Protein AF-A0A5C9DBG0-F1 (afdb_monomer)

Sequence (178 aa):
MEGKTSILDFPGKLDYHIAAGWGSMGLLFAAGALGAARALDLMNRGHDIRKDLGIDDEDDPAIDAALSSLWETGQTLRWLHVGFLVSGEALYLGNAMTGLSMKLPKGERTRSTDIHLIGFFTHAALMASEVIIGVMTTDALRRRDHEVHLGLVIDHAGVGLAIPLVMAGAGWAATAVW

Nearest PDB structures (foldseek):
  8w6f-assembly1_A  TM=7.245E-01  e=1.504E+00  artificial sequences
  7xge-assembly3_E  TM=3.716E-01  e=1.127E+00  synthetic construct
  3mac-assembly1_A  TM=3.782E-01  e=6.379E+00  Human immunodeficiency virus 1

Structure (mmCIF, N/CA/C/O backbone):
data_AF-A0A5C9DBG0-F1
#
_entry.id   AF-A0A5C9DBG0-F1
#
loop_
_atom_site.group_PDB
_atom_site.id
_atom_site.type_symbol
_atom_site.label_atom_id
_atom_site.label_alt_id
_atom_site.label_comp_id
_atom_site.label_asym_id
_atom_site.label_entity_id
_atom_site.label_seq_id
_atom_site.pdbx_PDB_ins_code
_atom_site.Cartn_x
_atom_site.Cartn_y
_atom_site.Cartn_z
_atom_site.occupancy
_atom_site.B_iso_or_equiv
_atom_site.auth_seq_id
_atom_site.auth_comp_id
_atom_site.auth_asym_id
_atom_site.auth_atom_id
_atom_site.pdbx_PDB_model_num
ATOM 1 N N . MET A 1 1 ? -35.750 -10.327 25.147 1.00 40.66 1 MET A N 1
ATOM 2 C CA . MET A 1 1 ? -34.602 -10.975 24.486 1.00 40.66 1 MET A CA 1
ATOM 3 C C . MET A 1 1 ? -33.906 -9.899 23.677 1.00 40.66 1 MET A C 1
ATOM 5 O O . MET A 1 1 ? -34.414 -9.529 22.629 1.00 40.66 1 MET A O 1
ATOM 9 N N . GLU A 1 2 ? -32.846 -9.298 24.218 1.00 43.06 2 GLU A N 1
ATOM 10 C CA . GLU A 1 2 ? -32.022 -8.355 23.453 1.00 43.06 2 GLU A CA 1
ATOM 11 C C . GLU A 1 2 ? -31.325 -9.147 22.350 1.00 43.06 2 GLU A C 1
ATOM 13 O O . GLU A 1 2 ? -30.516 -10.033 22.626 1.00 43.06 2 GLU A O 1
ATOM 18 N N . GLY A 1 3 ? -31.710 -8.896 21.099 1.00 50.53 3 GLY A N 1
ATOM 19 C CA . GLY A 1 3 ? -31.044 -9.495 19.954 1.00 50.53 3 GLY A CA 1
ATOM 20 C C . GLY A 1 3 ? -29.593 -9.041 19.957 1.00 50.53 3 GLY A C 1
ATOM 21 O O . GLY A 1 3 ? -29.320 -7.864 19.728 1.00 50.53 3 GLY A O 1
ATOM 22 N N . LYS A 1 4 ? -28.663 -9.958 20.241 1.00 57.28 4 LYS A N 1
ATOM 23 C CA . LYS A 1 4 ? -27.243 -9.736 19.968 1.00 57.28 4 LYS A CA 1
ATOM 24 C C . LYS A 1 4 ? -27.137 -9.433 18.478 1.00 57.28 4 LYS A C 1
ATOM 26 O O . LYS A 1 4 ? -27.368 -10.314 17.656 1.00 57.28 4 LYS A O 1
ATOM 31 N N . THR A 1 5 ? -26.883 -8.178 18.127 1.00 62.72 5 THR A N 1
ATOM 32 C CA . THR A 1 5 ? -26.700 -7.786 16.732 1.00 62.72 5 THR A CA 1
ATOM 33 C C . THR A 1 5 ? -25.366 -8.347 16.267 1.00 62.72 5 THR A C 1
ATOM 35 O O . THR A 1 5 ? -24.318 -7.773 16.568 1.00 62.72 5 THR A O 1
ATOM 38 N N . SER A 1 6 ? -25.412 -9.484 15.579 1.00 78.12 6 SER A N 1
ATOM 39 C CA . SER A 1 6 ? -24.273 -10.022 14.849 1.00 78.12 6 SER A CA 1
ATOM 40 C C . SER A 1 6 ? -23.949 -9.123 13.656 1.00 78.12 6 SER A C 1
ATOM 42 O O . SER A 1 6 ? -24.837 -8.502 13.067 1.00 78.12 6 SER A O 1
ATOM 44 N N . ILE A 1 7 ? -22.675 -9.060 13.283 1.00 80.25 7 ILE A N 1
ATOM 45 C CA . ILE A 1 7 ? -22.221 -8.402 12.054 1.00 80.25 7 ILE A CA 1
ATOM 46 C C . ILE A 1 7 ? -21.436 -9.424 11.245 1.00 80.25 7 ILE A C 1
ATOM 48 O O . ILE A 1 7 ? -20.399 -9.871 11.706 1.00 80.25 7 ILE A O 1
ATOM 52 N N . LEU A 1 8 ? -21.930 -9.813 10.065 1.00 83.06 8 LEU A N 1
ATOM 53 C CA . LEU A 1 8 ? -21.254 -10.798 9.201 1.00 83.06 8 LEU A CA 1
ATOM 54 C C . LEU A 1 8 ? -20.826 -12.066 9.976 1.00 83.06 8 LEU A C 1
ATOM 56 O O . LEU A 1 8 ? -19.672 -12.473 9.917 1.00 83.06 8 LEU A O 1
ATOM 60 N N . ASP A 1 9 ? -21.744 -12.619 10.773 1.00 87.12 9 ASP A N 1
ATOM 61 C CA . ASP A 1 9 ? -21.542 -13.771 11.671 1.00 87.12 9 ASP A CA 1
ATOM 62 C C . ASP A 1 9 ? -20.564 -13.574 12.848 1.00 87.12 9 ASP A C 1
ATOM 64 O O . ASP A 1 9 ? -20.387 -14.479 13.664 1.00 87.12 9 ASP A O 1
ATOM 68 N N . PHE A 1 10 ? -20.007 -12.374 13.035 1.00 89.62 10 PHE A N 1
ATOM 69 C CA . PHE A 1 10 ? -19.261 -12.037 14.247 1.00 89.62 10 PHE A CA 1
ATOM 70 C C . PHE A 1 10 ? -20.203 -11.766 15.432 1.00 89.62 10 PHE A C 1
ATOM 72 O O . PHE A 1 10 ? -21.247 -11.125 15.245 1.00 89.62 10 PHE A O 1
ATOM 79 N N . PRO A 1 11 ? -19.828 -12.175 16.666 1.00 89.75 11 PRO A N 1
ATOM 80 C CA . PRO A 1 11 ? -20.632 -11.955 17.874 1.00 89.75 11 PRO A CA 1
ATOM 81 C C . PRO A 1 11 ? -20.935 -10.480 18.166 1.00 89.75 11 PRO A C 1
ATOM 83 O O . PRO A 1 11 ? -21.967 -10.168 18.766 1.00 89.75 11 PRO A O 1
ATOM 86 N N . GLY A 1 12 ? -20.059 -9.577 17.726 1.00 89.75 12 GLY A N 1
ATOM 87 C CA . GLY A 1 12 ? -20.252 -8.141 17.815 1.00 89.75 12 GLY A CA 1
ATOM 88 C C . GLY A 1 12 ? -19.246 -7.351 16.981 1.00 89.75 12 GLY A C 1
ATOM 89 O O . GLY A 1 12 ? -18.360 -7.890 16.318 1.00 89.75 12 GLY A O 1
ATOM 90 N N . LYS A 1 13 ? -19.389 -6.024 17.032 1.00 90.75 13 LYS A N 1
ATOM 91 C CA . LYS A 1 13 ? -18.540 -5.086 16.284 1.00 90.75 13 LYS A CA 1
ATOM 92 C C . LYS A 1 13 ? -17.072 -5.156 16.684 1.00 90.75 13 LYS A C 1
ATOM 94 O O . LYS A 1 13 ? -16.226 -4.967 15.821 1.00 90.75 13 LYS A O 1
ATOM 99 N N . LEU A 1 14 ? -16.784 -5.409 17.961 1.00 89.00 14 LEU A N 1
ATOM 100 C CA . LEU A 1 14 ? -15.414 -5.513 18.457 1.00 89.00 14 LEU A CA 1
ATOM 101 C C . LEU A 1 14 ? -14.698 -6.725 17.852 1.00 89.00 14 LEU A C 1
ATOM 103 O O . LEU A 1 14 ? -13.584 -6.579 17.363 1.00 89.00 14 LEU A O 1
ATOM 107 N N . ASP A 1 15 ? -15.354 -7.887 17.825 1.00 91.56 15 ASP A N 1
ATOM 108 C CA . ASP A 1 15 ? -14.780 -9.110 17.253 1.00 91.56 15 ASP A CA 1
ATOM 109 C C . ASP A 1 15 ? -14.492 -8.936 15.759 1.00 91.56 15 ASP A C 1
ATOM 111 O O . ASP A 1 15 ? -13.396 -9.248 15.294 1.00 91.56 15 ASP A O 1
ATOM 115 N N . TYR A 1 16 ? -15.450 -8.361 15.021 1.00 93.12 16 TYR A N 1
ATOM 116 C CA . TYR A 1 16 ? -15.240 -8.014 13.619 1.00 93.12 16 TYR A CA 1
ATOM 117 C C . TYR A 1 16 ? -14.103 -7.004 13.456 1.00 93.12 16 TYR A C 1
ATOM 119 O O . TYR A 1 16 ? -13.249 -7.188 12.597 1.00 93.12 16 TYR A O 1
ATOM 127 N N . HIS A 1 17 ? -14.069 -5.947 14.273 1.00 93.00 17 HIS A N 1
ATOM 128 C CA . HIS A 1 17 ? -13.034 -4.921 14.211 1.00 93.00 17 HIS A CA 1
ATOM 129 C C . HIS A 1 17 ? -11.650 -5.555 14.383 1.00 93.00 17 HIS A C 1
ATOM 131 O O . HIS A 1 17 ? -10.796 -5.394 13.518 1.00 93.00 17 HIS A O 1
ATOM 137 N N . ILE A 1 18 ? -11.438 -6.361 15.422 1.00 91.75 18 ILE A N 1
ATOM 138 C CA . ILE A 1 18 ? -10.152 -7.028 15.658 1.00 91.75 18 ILE A CA 1
ATOM 139 C C . ILE A 1 18 ? -9.787 -7.950 14.483 1.00 91.75 18 ILE A C 1
ATOM 141 O O . ILE A 1 18 ? -8.682 -7.850 13.948 1.00 91.75 18 ILE A O 1
ATOM 145 N N . ALA A 1 19 ? -10.713 -8.804 14.040 1.00 93.75 19 ALA A N 1
ATOM 146 C CA . ALA A 1 19 ? -10.455 -9.748 12.954 1.00 93.75 19 ALA A CA 1
ATOM 147 C C . ALA A 1 19 ? -10.159 -9.046 11.618 1.00 93.75 19 ALA A C 1
ATOM 149 O O . ALA A 1 19 ? -9.181 -9.374 10.949 1.00 93.75 19 ALA A O 1
ATOM 150 N N . ALA A 1 20 ? -10.959 -8.045 11.248 1.00 94.50 20 ALA A N 1
ATOM 151 C CA . ALA A 1 20 ? -10.761 -7.253 10.039 1.00 94.50 20 ALA A CA 1
ATOM 152 C C . ALA A 1 20 ? -9.477 -6.409 10.106 1.00 94.50 20 ALA A C 1
ATOM 154 O O . ALA A 1 20 ? -8.808 -6.233 9.090 1.00 94.50 20 ALA A O 1
ATOM 155 N N . GLY A 1 21 ? -9.087 -5.925 11.289 1.00 93.31 21 GLY A N 1
ATOM 156 C CA . GLY A 1 21 ? -7.839 -5.184 11.491 1.00 93.31 21 GLY A CA 1
ATOM 157 C C . GLY A 1 21 ? -6.606 -6.048 11.219 1.00 93.31 21 GLY A C 1
ATOM 158 O O . GLY A 1 21 ? -5.755 -5.683 10.412 1.00 93.31 21 GLY A O 1
ATOM 159 N N . TRP A 1 22 ? -6.538 -7.240 11.814 1.00 94.25 22 TRP A N 1
ATOM 160 C CA . TRP A 1 22 ? -5.431 -8.170 11.560 1.00 94.25 22 TRP A CA 1
ATOM 161 C C . TRP A 1 22 ? -5.468 -8.767 10.149 1.00 94.25 22 TRP A C 1
ATOM 163 O O . TRP A 1 22 ? -4.424 -8.909 9.512 1.00 94.25 22 TRP A O 1
ATOM 173 N N . GLY A 1 23 ? -6.661 -9.076 9.633 1.00 95.19 23 GLY A N 1
ATOM 174 C CA . GL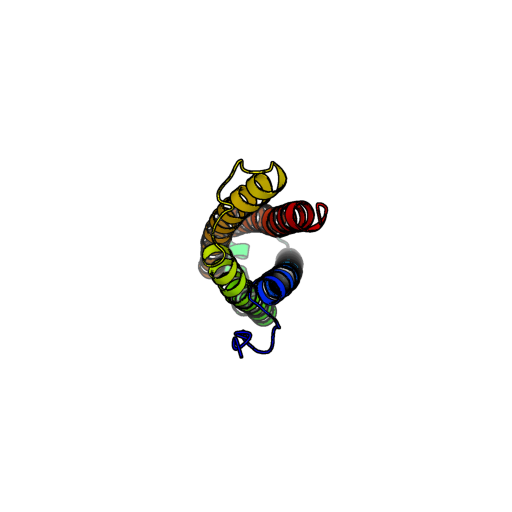Y A 1 23 ? -6.835 -9.579 8.271 1.00 95.19 23 GLY A CA 1
ATOM 175 C C . GLY A 1 23 ? -6.391 -8.568 7.212 1.00 95.19 23 GLY A C 1
ATOM 176 O O . GLY A 1 23 ? -5.654 -8.928 6.296 1.00 95.19 23 GLY A O 1
ATOM 177 N N . SER A 1 24 ? -6.777 -7.296 7.360 1.00 95.56 24 SER A N 1
ATOM 178 C CA . SER A 1 24 ? -6.345 -6.226 6.450 1.00 95.56 24 SER A CA 1
ATOM 179 C C . SER A 1 24 ? -4.836 -6.014 6.514 1.00 95.56 24 SER A C 1
ATOM 181 O O . SER A 1 24 ? -4.196 -5.978 5.467 1.00 95.56 24 SER A O 1
ATOM 183 N N . MET A 1 25 ? -4.243 -5.994 7.713 1.00 94.31 25 MET A N 1
ATOM 184 C CA . MET A 1 25 ? -2.788 -5.926 7.878 1.00 94.31 25 MET A CA 1
ATOM 185 C C . MET A 1 25 ? -2.074 -7.068 7.136 1.00 94.31 25 MET A C 1
ATOM 187 O O . MET A 1 25 ? -1.093 -6.823 6.437 1.00 94.31 25 MET A O 1
ATOM 191 N N . GLY A 1 26 ? -2.566 -8.307 7.248 1.00 94.94 26 GLY A N 1
ATOM 192 C CA . GLY A 1 26 ? -1.992 -9.458 6.545 1.00 94.94 26 GLY A CA 1
ATOM 193 C C . GLY A 1 26 ? -2.068 -9.332 5.020 1.00 94.94 26 GLY A C 1
ATOM 194 O O . GLY A 1 26 ? -1.090 -9.613 4.327 1.00 94.94 26 GLY A O 1
ATOM 195 N N . LEU A 1 27 ? -3.202 -8.862 4.491 1.00 96.19 27 LEU A N 1
ATOM 196 C CA . LEU A 1 27 ? -3.380 -8.619 3.055 1.00 96.19 27 LEU A CA 1
ATOM 197 C C . LEU A 1 27 ? -2.474 -7.494 2.542 1.00 96.19 27 LEU A C 1
ATOM 199 O O . LEU A 1 27 ? -1.864 -7.647 1.487 1.00 96.19 27 LEU A O 1
ATOM 203 N N . LEU A 1 28 ? -2.337 -6.402 3.297 1.00 94.81 28 LEU A N 1
ATOM 204 C CA . LEU A 1 28 ? -1.457 -5.284 2.950 1.00 94.81 28 LEU A CA 1
ATOM 205 C C . LEU A 1 28 ? 0.022 -5.676 3.025 1.00 94.81 28 LEU A C 1
ATOM 207 O O . LEU A 1 28 ? 0.804 -5.298 2.157 1.00 94.81 28 LEU A O 1
ATOM 211 N N . PHE A 1 29 ? 0.407 -6.504 3.998 1.00 94.56 29 PHE A N 1
ATOM 212 C CA . PHE A 1 29 ? 1.752 -7.075 4.051 1.00 94.56 29 PHE A CA 1
ATOM 213 C C . PHE A 1 29 ? 2.039 -7.956 2.825 1.00 94.56 29 PHE A C 1
ATOM 215 O O . PHE A 1 29 ? 3.088 -7.821 2.193 1.00 94.56 29 PHE A O 1
ATOM 222 N N . ALA A 1 30 ? 1.094 -8.821 2.441 1.00 95.50 30 ALA A N 1
ATOM 223 C CA . ALA A 1 30 ? 1.211 -9.628 1.228 1.00 95.50 30 ALA A CA 1
ATOM 224 C C . ALA A 1 30 ? 1.267 -8.761 -0.043 1.00 95.50 30 ALA A C 1
ATOM 226 O O . ALA A 1 30 ? 2.063 -9.048 -0.939 1.00 95.50 30 ALA A O 1
ATOM 227 N N . ALA A 1 31 ? 0.491 -7.672 -0.103 1.00 95.75 31 ALA A N 1
ATOM 228 C CA . ALA A 1 31 ? 0.590 -6.684 -1.173 1.00 95.75 31 ALA A CA 1
ATOM 229 C C . ALA A 1 31 ? 2.007 -6.097 -1.239 1.00 95.75 31 ALA A C 1
ATOM 231 O O . ALA A 1 31 ? 2.611 -6.110 -2.310 1.00 95.75 31 ALA A O 1
ATOM 232 N N . GLY A 1 32 ? 2.577 -5.667 -0.110 1.00 94.00 32 GLY A N 1
ATOM 233 C CA . GLY A 1 32 ? 3.952 -5.166 -0.032 1.00 94.00 32 GLY A CA 1
ATOM 234 C C . GLY A 1 32 ? 4.985 -6.180 -0.534 1.00 94.00 32 GLY A C 1
ATOM 235 O O . GLY A 1 32 ? 5.829 -5.841 -1.361 1.00 94.00 32 GLY A O 1
ATOM 236 N N . ALA A 1 33 ? 4.871 -7.449 -0.130 1.00 95.00 33 ALA A N 1
ATOM 237 C CA . ALA A 1 33 ? 5.753 -8.517 -0.607 1.00 95.00 33 ALA A CA 1
ATOM 238 C C . ALA A 1 33 ? 5.655 -8.732 -2.131 1.00 95.00 33 ALA A C 1
ATOM 240 O O . ALA A 1 33 ? 6.676 -8.871 -2.804 1.00 95.00 33 ALA A O 1
ATOM 241 N N . LEU A 1 34 ? 4.442 -8.712 -2.694 1.00 95.19 34 LEU A N 1
ATOM 242 C CA . LEU A 1 34 ? 4.220 -8.799 -4.144 1.00 95.19 34 LEU A CA 1
ATOM 243 C C . LEU A 1 34 ? 4.759 -7.567 -4.888 1.00 95.19 34 LEU A C 1
ATOM 245 O O . LEU A 1 34 ? 5.299 -7.703 -5.987 1.00 95.19 34 LEU A O 1
ATOM 249 N N . GLY A 1 35 ? 4.643 -6.381 -4.287 1.00 92.81 35 GLY A N 1
ATOM 250 C CA . GLY A 1 35 ? 5.208 -5.135 -4.808 1.00 92.81 35 GLY A CA 1
ATOM 251 C C . GLY A 1 35 ? 6.735 -5.183 -4.857 1.00 92.81 35 GLY A C 1
ATOM 252 O O . GLY A 1 35 ? 7.324 -4.912 -5.901 1.00 92.81 35 GLY A O 1
ATOM 253 N N . ALA A 1 36 ? 7.375 -5.632 -3.774 1.00 92.31 36 ALA A N 1
ATOM 254 C CA . ALA A 1 36 ? 8.820 -5.838 -3.718 1.00 92.31 36 ALA A CA 1
ATOM 255 C C . ALA A 1 36 ? 9.292 -6.894 -4.731 1.00 92.31 36 ALA A C 1
ATOM 257 O O . ALA A 1 36 ? 10.265 -6.670 -5.448 1.00 92.31 36 ALA A O 1
ATOM 258 N N . ALA A 1 37 ? 8.573 -8.016 -4.853 1.00 93.56 37 ALA A N 1
ATOM 259 C CA . ALA A 1 37 ? 8.873 -9.038 -5.855 1.00 93.56 37 ALA A CA 1
ATOM 260 C C . ALA A 1 37 ? 8.785 -8.482 -7.286 1.00 93.56 37 ALA A C 1
ATOM 262 O O . ALA A 1 37 ? 9.648 -8.775 -8.111 1.00 93.56 37 ALA A O 1
ATOM 263 N N . ARG A 1 38 ? 7.785 -7.637 -7.574 1.00 91.50 38 ARG A N 1
ATOM 264 C CA . ARG A 1 38 ? 7.682 -6.928 -8.856 1.00 91.50 38 ARG A CA 1
ATOM 265 C C . ARG A 1 38 ? 8.861 -5.983 -9.081 1.00 91.50 38 ARG A C 1
ATOM 267 O O . ARG A 1 38 ? 9.381 -5.947 -10.190 1.00 91.50 38 ARG A O 1
ATOM 274 N N . ALA A 1 39 ? 9.252 -5.202 -8.077 1.00 90.44 39 ALA A N 1
ATOM 275 C CA . ALA A 1 39 ? 10.372 -4.273 -8.201 1.00 90.44 39 ALA A CA 1
ATOM 276 C C . ALA A 1 39 ? 11.676 -5.023 -8.518 1.00 90.44 39 ALA A C 1
ATOM 278 O O . ALA A 1 39 ? 12.374 -4.660 -9.459 1.00 90.44 39 ALA A O 1
ATOM 279 N N . LEU A 1 40 ? 11.946 -6.127 -7.813 1.00 91.00 40 LEU A N 1
ATOM 280 C CA . LEU A 1 40 ? 13.103 -6.987 -8.078 1.00 91.00 40 LEU A CA 1
ATOM 281 C C . LEU A 1 40 ? 13.062 -7.619 -9.477 1.00 91.00 40 LEU A C 1
ATOM 283 O O . LEU A 1 40 ? 14.089 -7.661 -10.150 1.00 91.00 40 LEU A O 1
ATOM 287 N N . ASP A 1 41 ? 11.893 -8.082 -9.934 1.00 91.25 41 ASP A N 1
ATOM 288 C CA . ASP A 1 41 ? 11.717 -8.587 -11.304 1.00 91.25 41 ASP A CA 1
ATOM 289 C C . ASP A 1 41 ? 12.055 -7.512 -12.347 1.00 91.25 41 ASP A C 1
ATOM 291 O O . ASP A 1 41 ? 12.840 -7.762 -13.261 1.00 91.25 41 ASP A O 1
ATOM 295 N N . LEU A 1 42 ? 11.533 -6.292 -12.181 1.00 89.44 42 LEU A N 1
ATOM 296 C CA . LEU A 1 42 ? 11.821 -5.174 -13.083 1.00 89.44 42 LEU A CA 1
ATOM 297 C C . LEU A 1 42 ? 13.310 -4.806 -13.090 1.00 89.44 42 LEU A C 1
ATOM 299 O O . LEU A 1 42 ? 13.872 -4.618 -14.166 1.00 89.44 42 LEU A O 1
ATOM 303 N N . MET A 1 43 ? 13.954 -4.758 -11.920 1.00 88.12 43 MET A N 1
ATOM 304 C CA . MET A 1 43 ? 15.389 -4.475 -11.803 1.00 88.12 43 MET A CA 1
ATOM 305 C C . MET A 1 43 ? 16.238 -5.531 -12.515 1.00 88.12 43 MET A C 1
ATOM 307 O O . MET A 1 43 ? 17.113 -5.185 -13.306 1.00 88.12 43 MET A O 1
ATOM 311 N N . ASN A 1 44 ? 15.957 -6.817 -12.287 1.00 89.38 44 ASN A N 1
ATOM 312 C CA . ASN A 1 44 ? 16.700 -7.909 -12.921 1.00 89.38 44 ASN A CA 1
ATOM 313 C C . ASN A 1 44 ? 16.573 -7.861 -14.445 1.00 89.38 44 ASN A C 1
ATOM 315 O O . ASN A 1 44 ? 17.569 -7.925 -15.158 1.00 89.38 44 ASN A O 1
ATOM 319 N N . ARG A 1 45 ? 15.351 -7.675 -14.947 1.00 87.94 45 ARG A N 1
ATOM 320 C CA . ARG A 1 45 ? 15.098 -7.600 -16.388 1.00 87.94 45 ARG A CA 1
ATOM 321 C C . ARG A 1 45 ? 15.699 -6.345 -17.018 1.00 87.94 45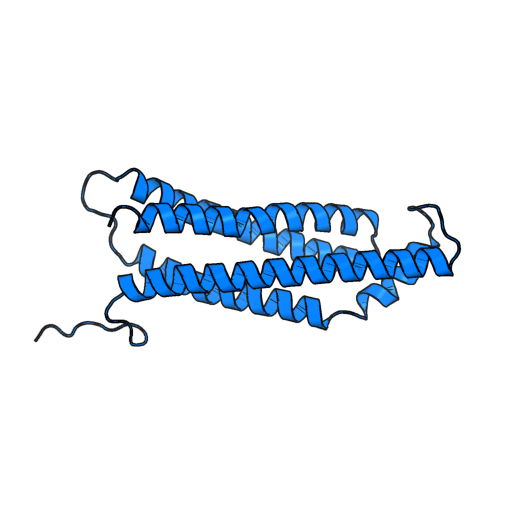 ARG A C 1
ATOM 323 O O . ARG A 1 45 ? 16.153 -6.401 -18.156 1.00 87.94 45 ARG A O 1
ATOM 330 N N . GLY A 1 46 ? 15.733 -5.232 -16.286 1.00 85.75 46 GLY A N 1
ATOM 331 C CA . GLY A 1 46 ? 16.457 -4.028 -16.692 1.00 85.75 46 GLY A CA 1
ATOM 332 C C . GLY A 1 46 ? 17.962 -4.279 -16.829 1.00 85.75 46 GLY A C 1
ATOM 333 O O . GLY A 1 46 ? 18.557 -3.885 -17.829 1.00 85.75 46 GLY A O 1
ATOM 334 N N . HIS A 1 47 ? 18.572 -4.995 -15.879 1.00 87.25 47 HIS A N 1
ATOM 335 C CA . HIS A 1 47 ? 19.983 -5.384 -15.964 1.00 87.25 47 HIS A CA 1
ATOM 336 C C . HIS A 1 47 ? 20.275 -6.328 -17.137 1.00 87.25 47 HIS A C 1
ATOM 338 O O . HIS A 1 47 ? 21.278 -6.137 -17.822 1.00 87.25 47 HIS A O 1
ATOM 344 N N . ASP A 1 48 ? 19.406 -7.308 -17.399 1.00 88.50 48 ASP A N 1
ATOM 345 C CA . ASP A 1 48 ? 19.565 -8.222 -18.537 1.00 88.50 48 ASP A CA 1
ATOM 346 C C . ASP A 1 48 ? 19.526 -7.460 -19.871 1.00 88.50 48 ASP A C 1
ATOM 348 O O . ASP A 1 48 ? 20.400 -7.642 -20.715 1.00 88.50 48 ASP A O 1
ATOM 352 N N . ILE A 1 49 ? 18.578 -6.529 -20.023 1.00 85.50 49 ILE A N 1
ATOM 353 C CA . ILE A 1 49 ? 18.481 -5.653 -21.199 1.00 85.50 49 ILE A CA 1
ATOM 354 C C . ILE A 1 49 ? 19.761 -4.833 -21.387 1.00 85.50 49 ILE A C 1
ATOM 356 O O . ILE A 1 49 ? 20.302 -4.782 -22.491 1.00 85.50 49 ILE A O 1
ATOM 360 N N . ARG A 1 50 ? 20.260 -4.194 -20.322 1.00 86.50 50 ARG A N 1
ATOM 361 C CA . ARG A 1 50 ? 21.496 -3.398 -20.384 1.00 86.50 50 ARG A CA 1
ATOM 362 C C . ARG A 1 50 ? 22.685 -4.249 -20.817 1.00 86.50 50 ARG A C 1
ATOM 364 O O . ARG A 1 50 ? 23.445 -3.846 -21.694 1.00 86.50 50 ARG A O 1
ATOM 371 N N . LYS A 1 51 ? 22.805 -5.452 -20.252 1.00 88.31 51 LYS A N 1
ATOM 372 C CA . LYS A 1 51 ? 23.862 -6.406 -20.592 1.00 88.31 51 LYS A CA 1
ATOM 373 C C . LYS A 1 51 ? 23.795 -6.848 -22.055 1.00 88.31 51 LYS A C 1
ATOM 375 O O . LYS A 1 51 ? 24.831 -6.879 -22.713 1.00 88.31 51 LYS A O 1
ATOM 380 N N . ASP A 1 52 ? 22.606 -7.159 -22.564 1.00 86.44 52 ASP A N 1
ATOM 381 C CA . ASP A 1 52 ? 22.413 -7.597 -23.952 1.00 86.44 52 ASP A CA 1
ATOM 382 C C . ASP A 1 52 ? 22.707 -6.483 -24.967 1.00 86.44 52 ASP A C 1
ATOM 384 O O . ASP A 1 52 ? 23.182 -6.754 -26.071 1.00 86.44 52 ASP A O 1
ATOM 388 N N . LEU A 1 53 ? 22.463 -5.225 -24.588 1.00 85.69 53 LEU A N 1
ATOM 389 C CA . LEU A 1 53 ? 22.756 -4.049 -25.409 1.00 85.69 53 LEU A CA 1
ATOM 390 C C . LEU A 1 53 ? 24.197 -3.533 -25.253 1.00 85.69 53 LEU A C 1
ATOM 392 O O . LEU A 1 53 ? 24.604 -2.651 -26.005 1.00 85.69 53 LEU A O 1
ATOM 396 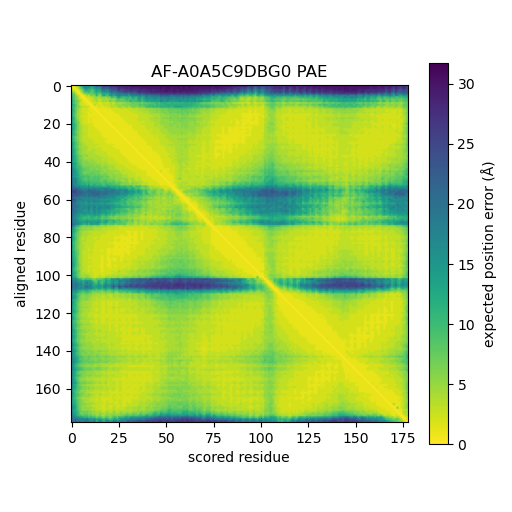N N . GLY A 1 54 ? 24.977 -4.079 -24.314 1.00 88.06 54 GLY A N 1
ATOM 397 C CA . GLY A 1 54 ? 26.329 -3.599 -24.014 1.00 88.06 54 GLY A CA 1
ATOM 398 C C . GLY A 1 54 ? 26.353 -2.189 -23.415 1.00 88.06 54 GLY A C 1
ATOM 399 O O . GLY A 1 54 ? 27.301 -1.443 -23.652 1.00 88.06 54 GLY A O 1
ATOM 400 N N . ILE A 1 55 ? 25.298 -1.819 -22.684 1.00 83.19 55 ILE A N 1
ATOM 401 C CA . ILE A 1 55 ? 25.115 -0.497 -22.082 1.00 83.19 55 ILE A CA 1
ATOM 402 C C . ILE A 1 55 ? 25.633 -0.515 -20.641 1.00 83.19 55 ILE A C 1
ATOM 404 O O . ILE A 1 55 ? 25.006 -1.102 -19.755 1.00 83.19 55 ILE A O 1
ATOM 408 N N . ASP A 1 56 ? 26.743 0.182 -20.402 1.00 78.75 56 ASP A N 1
ATOM 409 C CA . ASP A 1 56 ? 27.272 0.414 -19.051 1.00 78.75 56 ASP A CA 1
ATOM 410 C C . ASP A 1 56 ? 26.737 1.713 -18.419 1.00 78.75 56 ASP A C 1
ATOM 412 O O . ASP A 1 56 ? 26.651 1.792 -17.195 1.00 78.75 56 ASP A O 1
ATOM 416 N N . ASP A 1 57 ? 26.317 2.695 -19.223 1.00 74.81 57 ASP A N 1
ATOM 417 C CA . ASP A 1 57 ? 25.773 3.977 -1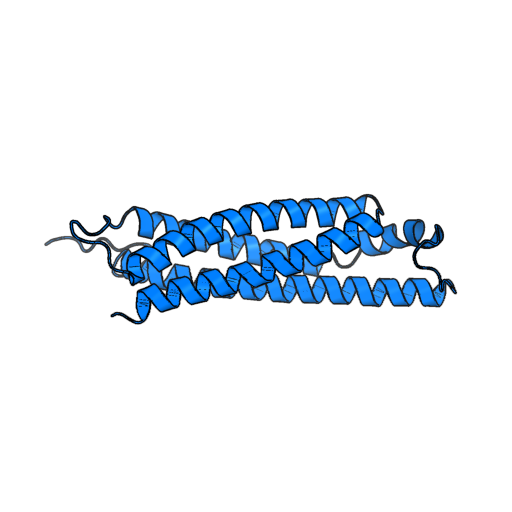8.748 1.00 74.81 57 ASP A CA 1
ATOM 418 C C . ASP A 1 57 ? 24.285 3.859 -18.364 1.00 74.81 57 ASP A C 1
ATOM 420 O O . ASP A 1 57 ? 23.521 3.147 -19.012 1.00 74.81 57 ASP A O 1
ATOM 424 N N . GLU A 1 58 ? 23.865 4.524 -17.291 1.00 69.62 58 GLU A N 1
ATOM 425 C CA . GLU A 1 58 ? 22.475 4.497 -16.808 1.00 69.62 58 GLU A CA 1
ATOM 426 C C . GLU A 1 58 ? 21.572 5.486 -17.564 1.00 69.62 58 GLU A C 1
ATOM 428 O O . GLU A 1 58 ? 20.351 5.314 -17.551 1.00 69.62 58 GLU A O 1
ATOM 433 N N . ASP A 1 59 ? 22.179 6.429 -18.297 1.00 70.50 59 ASP A N 1
ATOM 434 C CA . ASP A 1 59 ? 21.501 7.490 -19.057 1.00 70.50 59 ASP A CA 1
ATOM 435 C C . ASP A 1 59 ? 21.479 7.221 -20.578 1.00 70.50 59 ASP A C 1
ATOM 437 O O . ASP A 1 59 ? 21.235 8.118 -21.392 1.00 70.50 59 ASP A O 1
ATOM 441 N N . ASP A 1 60 ? 21.759 5.983 -21.001 1.00 78.12 60 ASP A N 1
ATOM 442 C CA . ASP A 1 60 ? 21.785 5.634 -22.422 1.00 78.12 60 ASP A CA 1
ATOM 443 C C . ASP A 1 60 ? 20.364 5.681 -23.034 1.00 78.12 60 ASP A C 1
ATOM 445 O O . ASP A 1 60 ? 19.466 4.967 -22.576 1.00 78.12 60 ASP A O 1
ATOM 449 N N . PRO A 1 61 ? 20.130 6.448 -24.118 1.00 76.88 61 PRO A N 1
ATOM 450 C CA . PRO A 1 61 ? 18.810 6.579 -24.744 1.00 76.88 61 PRO A CA 1
ATOM 451 C C . PRO A 1 61 ? 18.244 5.261 -25.306 1.00 76.88 61 PRO A C 1
ATOM 453 O O . PRO A 1 61 ? 17.048 5.169 -25.597 1.00 76.88 61 PRO A O 1
ATOM 456 N N . ALA A 1 62 ? 19.064 4.220 -25.474 1.00 78.06 62 ALA A N 1
ATOM 457 C CA . ALA A 1 62 ? 18.591 2.885 -25.825 1.00 78.06 62 ALA A CA 1
ATOM 458 C C . ALA A 1 62 ? 17.820 2.198 -24.676 1.00 78.06 62 ALA A C 1
ATOM 460 O O . ALA A 1 62 ? 16.995 1.318 -24.948 1.00 78.06 62 ALA A O 1
ATOM 461 N N . ILE A 1 63 ? 18.004 2.629 -23.421 1.00 76.81 63 ILE A N 1
ATOM 462 C CA . ILE A 1 63 ? 17.236 2.156 -22.256 1.00 76.81 63 ILE A CA 1
ATOM 463 C C . ILE A 1 63 ? 15.756 2.530 -22.411 1.00 76.81 63 ILE A C 1
ATOM 465 O O . ILE A 1 63 ? 14.884 1.669 -22.255 1.00 76.81 63 ILE A O 1
ATOM 469 N N . ASP A 1 64 ? 15.458 3.763 -22.830 1.00 74.19 64 ASP A N 1
ATOM 470 C CA . ASP A 1 64 ? 14.084 4.248 -23.024 1.00 74.19 64 ASP A CA 1
ATOM 471 C C . ASP A 1 64 ? 13.307 3.405 -24.038 1.00 74.19 64 ASP A C 1
ATOM 473 O O . ASP A 1 64 ? 12.1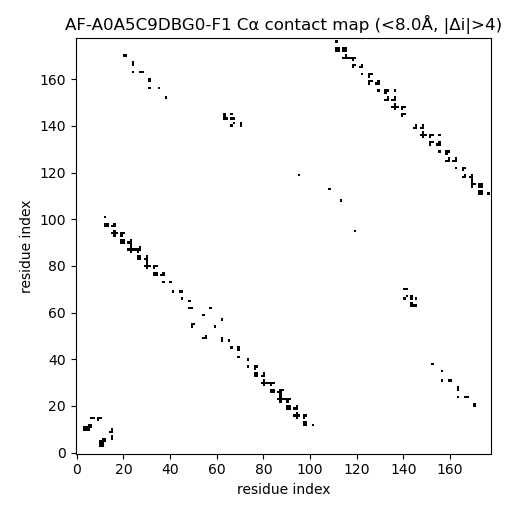30 3.075 -23.845 1.00 74.19 64 ASP A O 1
ATOM 477 N N . ALA A 1 65 ? 13.963 3.007 -25.131 1.00 74.69 65 ALA A N 1
ATOM 478 C CA . ALA A 1 65 ? 13.357 2.142 -26.137 1.00 74.69 65 ALA A CA 1
ATOM 479 C C . ALA A 1 65 ? 12.998 0.764 -25.551 1.00 74.69 65 ALA A C 1
ATOM 481 O O . ALA A 1 65 ? 11.920 0.221 -25.838 1.00 74.69 65 ALA A O 1
ATOM 482 N N . ALA A 1 66 ? 13.857 0.228 -24.684 1.00 76.25 66 ALA A N 1
ATOM 483 C CA . ALA A 1 66 ? 13.695 -1.086 -24.080 1.00 76.25 66 ALA A CA 1
ATOM 484 C C . ALA A 1 66 ? 12.657 -1.125 -22.939 1.00 76.25 66 ALA A C 1
ATOM 486 O O . ALA A 1 66 ? 12.010 -2.162 -22.748 1.00 76.25 66 ALA A O 1
ATOM 487 N N . LEU A 1 67 ? 12.395 -0.000 -22.255 1.00 76.25 67 LEU A N 1
ATOM 488 C CA . LEU A 1 67 ? 11.355 0.120 -21.214 1.00 76.25 67 LEU A CA 1
ATOM 489 C C . LEU A 1 67 ? 9.949 -0.250 -21.708 1.00 76.25 67 LEU A C 1
ATOM 491 O O . LEU A 1 67 ? 9.123 -0.732 -20.932 1.00 76.25 67 LEU A O 1
ATOM 495 N N . SER A 1 68 ? 9.673 -0.084 -23.006 1.00 76.56 68 SER A N 1
ATOM 496 C CA . SER A 1 68 ? 8.401 -0.503 -23.608 1.00 76.56 68 SER A CA 1
ATOM 497 C C . SER A 1 68 ? 8.104 -1.989 -23.376 1.00 76.56 68 SER A C 1
ATOM 499 O O . SER A 1 68 ? 6.994 -2.349 -22.984 1.00 76.56 68 SER A O 1
ATOM 501 N N . SER A 1 69 ? 9.122 -2.840 -23.522 1.00 79.25 69 SER A N 1
ATOM 502 C CA . SER A 1 69 ? 9.009 -4.280 -23.296 1.00 79.25 69 SER A CA 1
ATOM 503 C C . SER A 1 69 ? 8.763 -4.614 -21.822 1.00 79.25 69 SER A C 1
ATOM 505 O O . SER A 1 69 ? 7.964 -5.503 -21.515 1.00 79.25 69 SER A O 1
ATOM 507 N N . LEU A 1 70 ? 9.395 -3.874 -20.902 1.00 81.75 70 LEU A N 1
ATOM 508 C CA . LEU A 1 70 ? 9.226 -4.014 -19.452 1.00 81.75 70 LEU A CA 1
ATOM 509 C C . LEU A 1 70 ? 7.823 -3.604 -19.000 1.00 81.75 70 LEU A C 1
ATOM 511 O O . LEU A 1 70 ? 7.258 -4.243 -18.115 1.00 81.75 70 LEU A O 1
ATOM 515 N N . TRP A 1 71 ? 7.229 -2.591 -19.637 1.00 84.50 71 TRP A N 1
ATOM 516 C CA . TRP A 1 71 ? 5.837 -2.222 -19.399 1.00 84.50 71 TRP A CA 1
ATOM 517 C C . TRP A 1 71 ? 4.856 -3.311 -19.844 1.00 84.50 71 TRP A C 1
ATOM 519 O O . TRP A 1 71 ? 3.940 -3.646 -19.097 1.00 84.50 71 TRP A O 1
ATOM 529 N N . GLU A 1 72 ? 5.008 -3.875 -21.042 1.00 83.69 72 GLU A N 1
ATOM 530 C CA . GLU A 1 72 ? 4.017 -4.823 -21.581 1.00 83.69 72 GLU A CA 1
ATOM 531 C C . GLU A 1 72 ? 3.965 -6.155 -20.821 1.00 83.69 72 GLU A C 1
ATOM 533 O O . GLU A 1 72 ? 2.946 -6.845 -20.786 1.00 83.69 72 GLU A O 1
ATOM 538 N N . THR A 1 73 ? 5.057 -6.501 -20.158 1.00 78.12 73 THR A N 1
ATOM 539 C CA . THR A 1 73 ? 5.264 -7.787 -19.494 1.00 78.12 73 THR A CA 1
ATOM 540 C C . THR A 1 73 ? 5.232 -7.637 -17.969 1.00 78.12 73 THR A C 1
ATOM 542 O O . THR A 1 73 ? 5.233 -6.539 -17.416 1.00 78.12 73 THR A O 1
ATOM 545 N N . GLY A 1 74 ? 5.117 -8.749 -17.238 1.00 75.38 74 GLY A N 1
ATOM 546 C CA . GLY A 1 74 ? 5.086 -8.720 -15.768 1.00 75.38 74 GLY A CA 1
ATOM 547 C C . GLY A 1 74 ? 3.814 -8.106 -15.159 1.00 75.38 74 GLY A C 1
ATOM 548 O O . GLY A 1 74 ? 3.762 -7.879 -13.951 1.00 75.38 74 GLY A O 1
ATOM 549 N N . GLN A 1 75 ? 2.761 -7.843 -15.943 1.00 88.62 75 GLN A N 1
ATOM 550 C CA . GLN A 1 75 ? 1.503 -7.250 -15.455 1.00 88.62 75 GLN A CA 1
ATOM 551 C C . GLN A 1 75 ? 0.795 -8.108 -14.394 1.00 88.62 75 GLN A C 1
ATOM 553 O O . GLN A 1 75 ? 0.113 -7.562 -13.530 1.00 88.62 75 GLN A O 1
ATOM 558 N N . THR A 1 76 ? 1.001 -9.429 -14.397 1.00 92.12 76 THR A N 1
ATOM 559 C CA . THR A 1 76 ? 0.430 -10.342 -13.395 1.00 92.12 76 THR A CA 1
ATOM 560 C C . THR A 1 76 ? 0.819 -9.950 -11.971 1.00 92.12 76 THR A C 1
ATOM 562 O O . THR A 1 76 ? -0.061 -9.793 -11.132 1.00 92.12 76 THR A O 1
ATOM 565 N N . LEU A 1 77 ? 2.110 -9.722 -11.693 1.00 91.38 77 LEU A N 1
ATOM 566 C CA . LEU A 1 77 ? 2.560 -9.331 -10.350 1.00 91.38 77 LEU A CA 1
ATOM 567 C C . LEU A 1 77 ? 2.007 -7.964 -9.932 1.00 91.38 77 LEU A C 1
ATOM 569 O O . LEU A 1 77 ? 1.661 -7.783 -8.769 1.00 91.38 77 LEU A O 1
ATOM 573 N N . ARG A 1 78 ? 1.847 -7.024 -10.876 1.00 92.44 78 ARG A N 1
ATOM 574 C CA . ARG A 1 78 ? 1.191 -5.734 -10.599 1.00 92.44 78 ARG A CA 1
ATOM 575 C C . ARG A 1 78 ? -0.261 -5.918 -10.207 1.00 92.44 78 ARG A C 1
ATOM 577 O O . ARG A 1 78 ? -0.683 -5.353 -9.209 1.00 92.44 78 ARG A O 1
ATOM 584 N N . TRP A 1 79 ? -1.022 -6.687 -10.974 1.00 95.12 79 TRP A N 1
ATOM 585 C CA . TRP A 1 79 ? -2.436 -6.883 -10.676 1.00 95.12 79 TRP A CA 1
ATOM 586 C C . TRP A 1 79 ? -2.661 -7.719 -9.420 1.00 95.12 79 TRP A C 1
ATOM 588 O O . TRP A 1 79 ? -3.611 -7.445 -8.695 1.00 95.12 79 TRP A O 1
ATOM 598 N N . LEU A 1 80 ? -1.771 -8.665 -9.108 1.00 96.19 80 LEU A N 1
ATOM 599 C CA . LEU A 1 80 ? -1.779 -9.343 -7.813 1.00 96.19 80 LEU A CA 1
ATOM 600 C C . LEU A 1 80 ? -1.499 -8.354 -6.676 1.00 96.19 80 LEU A C 1
ATOM 602 O O . LEU A 1 80 ? -2.293 -8.282 -5.745 1.00 96.19 80 LEU A O 1
ATOM 606 N N . HIS A 1 81 ? -0.442 -7.544 -6.772 1.00 95.75 81 HIS A N 1
ATOM 607 C CA . HIS A 1 81 ? -0.141 -6.498 -5.790 1.00 95.75 81 HIS A CA 1
ATOM 608 C C . HIS A 1 81 ? -1.340 -5.556 -5.568 1.00 95.75 81 HIS A C 1
ATOM 610 O O . HIS A 1 81 ? -1.798 -5.399 -4.438 1.00 95.75 81 HIS A O 1
ATOM 616 N N . VAL A 1 82 ? -1.912 -5.009 -6.647 1.00 95.50 82 VAL A N 1
ATOM 617 C CA . VAL A 1 82 ? -3.089 -4.125 -6.590 1.00 95.50 82 VAL A CA 1
ATOM 618 C C . VAL A 1 82 ? -4.308 -4.852 -6.018 1.00 95.50 82 VAL A C 1
ATOM 620 O O . VAL A 1 82 ? -5.034 -4.282 -5.212 1.00 95.50 82 VAL A O 1
ATOM 623 N N . GLY A 1 83 ? -4.541 -6.110 -6.393 1.00 96.62 83 GLY A N 1
ATOM 624 C CA . GLY A 1 83 ? -5.671 -6.897 -5.900 1.00 96.62 83 GLY A CA 1
ATOM 625 C C . GLY A 1 83 ? -5.601 -7.154 -4.394 1.00 96.62 83 GLY A C 1
ATOM 626 O O . GLY A 1 83 ? -6.607 -6.995 -3.698 1.00 96.62 83 GLY A O 1
ATOM 627 N N . PHE A 1 84 ? -4.418 -7.495 -3.877 1.00 97.00 84 PHE A N 1
ATOM 628 C CA . PHE A 1 84 ? -4.193 -7.644 -2.437 1.00 97.00 84 PHE A CA 1
ATOM 629 C C . PHE A 1 84 ? -4.319 -6.308 -1.700 1.00 97.00 84 PHE A C 1
ATOM 631 O O . PHE A 1 84 ? -4.942 -6.275 -0.642 1.00 97.00 84 PHE A O 1
ATOM 638 N N . LEU A 1 85 ? -3.816 -5.213 -2.281 1.00 95.56 85 LEU A N 1
ATOM 639 C CA . LEU A 1 85 ? -3.959 -3.868 -1.720 1.00 95.56 85 LEU A CA 1
ATOM 640 C C . LEU A 1 85 ? -5.435 -3.472 -1.608 1.00 95.56 85 LEU A C 1
ATOM 642 O O . LEU A 1 85 ? -5.902 -3.145 -0.523 1.00 95.56 85 LEU A O 1
ATOM 646 N N . VAL A 1 86 ? -6.203 -3.596 -2.694 1.00 96.00 86 VAL A N 1
ATOM 647 C CA . VAL A 1 86 ? -7.641 -3.281 -2.711 1.00 96.00 86 VAL A CA 1
ATOM 648 C C . VAL A 1 86 ? -8.419 -4.160 -1.732 1.00 96.00 86 VAL A C 1
ATOM 650 O O . VAL A 1 86 ? -9.300 -3.665 -1.034 1.00 96.00 86 VAL A O 1
ATOM 653 N N . SER A 1 87 ? -8.097 -5.452 -1.650 1.00 96.62 87 SER A N 1
ATOM 654 C CA . SER A 1 87 ? -8.761 -6.370 -0.714 1.00 96.62 87 SER A CA 1
ATOM 655 C C . SER A 1 87 ? -8.442 -6.026 0.743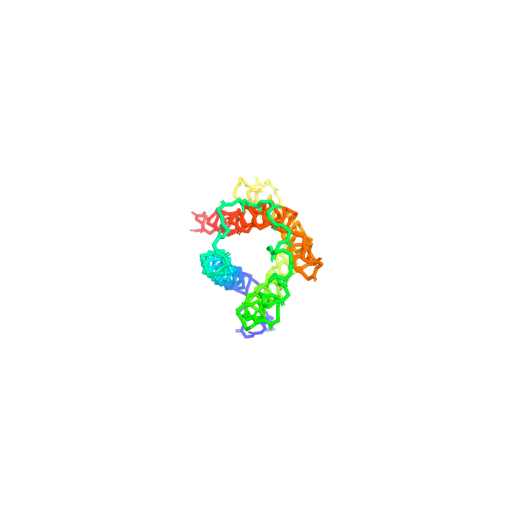 1.00 96.62 87 SER A C 1
ATOM 657 O O . SER A 1 87 ? -9.338 -6.035 1.589 1.00 96.62 87 SER A O 1
ATOM 659 N N . GLY A 1 88 ? -7.179 -5.697 1.030 1.00 95.69 88 GLY A N 1
ATOM 660 C CA . GLY A 1 88 ? -6.728 -5.246 2.344 1.00 95.69 88 GLY A CA 1
ATOM 661 C C . GLY A 1 88 ? -7.428 -3.961 2.770 1.00 95.69 88 GLY A C 1
ATOM 662 O O . GLY A 1 88 ? -8.016 -3.923 3.848 1.00 95.69 88 GLY A O 1
ATOM 663 N N . GLU A 1 89 ? -7.461 -2.961 1.891 1.00 94.50 89 GLU A N 1
ATOM 664 C CA . GLU A 1 89 ? -8.123 -1.677 2.134 1.00 94.50 89 GLU A CA 1
ATOM 665 C C . GLU A 1 89 ? -9.644 -1.793 2.262 1.00 94.50 89 GLU A C 1
ATOM 667 O O . GLU A 1 89 ? -10.246 -1.165 3.131 1.00 94.50 89 GLU A O 1
ATOM 672 N N . ALA A 1 90 ? -10.296 -2.636 1.459 1.00 94.94 90 ALA A N 1
ATOM 673 C CA . ALA A 1 90 ? -11.732 -2.877 1.591 1.00 94.94 90 ALA A CA 1
ATOM 674 C C . ALA A 1 90 ? -12.075 -3.494 2.958 1.00 94.94 90 ALA A C 1
ATOM 676 O O . ALA A 1 90 ? -13.042 -3.089 3.612 1.00 94.94 90 ALA A O 1
ATOM 677 N N . LEU A 1 91 ? -11.257 -4.445 3.418 1.00 94.50 91 LEU A N 1
ATOM 678 C CA . LEU A 1 91 ? -11.409 -5.039 4.742 1.00 94.50 91 LEU A CA 1
ATOM 679 C C . LEU A 1 91 ? -11.095 -4.020 5.853 1.00 94.50 91 LEU A C 1
ATOM 681 O O . LEU A 1 91 ? -11.832 -3.950 6.843 1.00 94.50 91 LEU A O 1
ATOM 685 N N . TYR A 1 92 ? -10.066 -3.186 5.662 1.00 93.94 92 TYR A N 1
ATOM 686 C CA . TYR A 1 92 ? -9.712 -2.101 6.577 1.00 93.94 92 TYR A CA 1
ATOM 687 C C . TYR A 1 92 ? -10.826 -1.059 6.692 1.00 93.94 92 TYR A C 1
ATOM 689 O O . TYR A 1 92 ? -11.154 -0.633 7.794 1.00 93.94 92 TYR A O 1
ATOM 697 N N . LEU A 1 93 ? -11.492 -0.698 5.595 1.00 93.50 93 LEU A N 1
ATOM 698 C CA . LEU A 1 93 ? -12.636 0.212 5.629 1.00 93.50 93 LEU A CA 1
ATOM 699 C C . LEU A 1 93 ? -13.752 -0.339 6.527 1.00 93.50 93 LEU A C 1
ATOM 701 O O . LEU A 1 93 ? -14.343 0.398 7.317 1.00 93.50 93 LEU A O 1
ATOM 705 N N . GLY A 1 94 ? -14.008 -1.648 6.474 1.00 91.75 94 GLY A N 1
ATOM 706 C CA . GLY A 1 94 ? -14.902 -2.314 7.420 1.00 91.75 94 GLY A CA 1
ATOM 707 C C . GLY A 1 94 ? -14.432 -2.182 8.875 1.00 91.75 94 GLY A C 1
ATOM 708 O O . GLY A 1 94 ? -15.232 -1.859 9.762 1.00 91.75 94 GLY A O 1
ATOM 709 N N . ASN A 1 95 ? -13.142 -2.423 9.134 1.00 92.94 95 ASN A N 1
ATOM 710 C CA . ASN A 1 95 ? -12.530 -2.212 10.450 1.00 92.94 95 ASN A CA 1
ATOM 711 C C . ASN A 1 95 ? -12.735 -0.757 10.925 1.00 92.94 95 ASN A C 1
ATOM 713 O O . ASN A 1 95 ? -13.256 -0.537 12.019 1.00 92.94 95 ASN A O 1
ATOM 717 N N . ALA A 1 96 ? -12.444 0.229 10.083 1.00 91.12 96 ALA A N 1
ATOM 718 C CA . ALA A 1 96 ? -12.601 1.647 10.376 1.00 91.12 96 ALA A CA 1
ATOM 719 C C . ALA A 1 96 ? -14.056 2.017 10.695 1.00 91.12 96 ALA A C 1
ATOM 721 O O . ALA A 1 96 ? -14.329 2.647 11.717 1.00 91.12 96 ALA A O 1
ATOM 722 N N . MET A 1 97 ? -15.013 1.581 9.869 1.00 90.81 97 MET A N 1
ATOM 723 C CA . MET A 1 97 ? -16.441 1.845 10.082 1.00 90.81 97 MET A CA 1
ATOM 724 C C . MET A 1 97 ? -16.936 1.269 11.410 1.00 90.81 97 MET A C 1
ATOM 726 O O . MET A 1 97 ? -17.657 1.937 12.156 1.00 90.81 97 MET A O 1
ATOM 730 N N . THR A 1 98 ? -16.540 0.036 11.737 1.00 90.19 98 THR A N 1
ATOM 731 C CA . THR A 1 98 ? -16.907 -0.567 13.024 1.00 90.19 98 THR A CA 1
ATOM 732 C C . THR A 1 98 ? -16.257 0.168 14.191 1.00 90.19 98 THR A C 1
ATOM 734 O O . THR A 1 98 ? -16.976 0.482 15.141 1.00 90.19 98 THR A O 1
ATOM 737 N N . GLY A 1 99 ? -14.981 0.549 14.073 1.00 87.31 99 GLY A N 1
ATOM 738 C CA . GLY A 1 99 ? -14.243 1.366 15.043 1.00 87.31 99 GLY A CA 1
ATOM 739 C C . GLY A 1 99 ? -14.919 2.704 15.338 1.00 87.31 99 GLY A C 1
ATOM 740 O O . GLY A 1 99 ? -15.232 2.994 16.488 1.00 87.31 99 GLY A O 1
ATOM 741 N N . LEU A 1 100 ? -15.250 3.476 14.300 1.00 86.88 100 LEU A N 1
ATOM 742 C CA . LEU A 1 100 ? -15.949 4.763 14.420 1.00 86.88 100 LEU A CA 1
ATOM 743 C C . LEU A 1 100 ? -17.357 4.625 15.016 1.00 86.88 100 LEU A C 1
ATOM 745 O O . LEU A 1 100 ? -17.857 5.535 15.676 1.00 86.88 100 LEU A O 1
ATOM 749 N N . SER A 1 101 ? -18.017 3.489 14.779 1.00 86.69 101 SER A N 1
ATOM 750 C CA . SER A 1 101 ? -19.360 3.231 15.302 1.00 86.69 101 SER A CA 1
ATOM 751 C C . SER A 1 101 ? -19.375 2.772 16.766 1.00 86.69 101 SER A C 1
ATOM 753 O O . SER A 1 101 ? -20.429 2.807 17.410 1.00 86.69 101 SER A O 1
ATOM 755 N N . MET A 1 102 ? -18.236 2.312 17.290 1.00 85.62 102 MET A N 1
ATOM 756 C CA . MET A 1 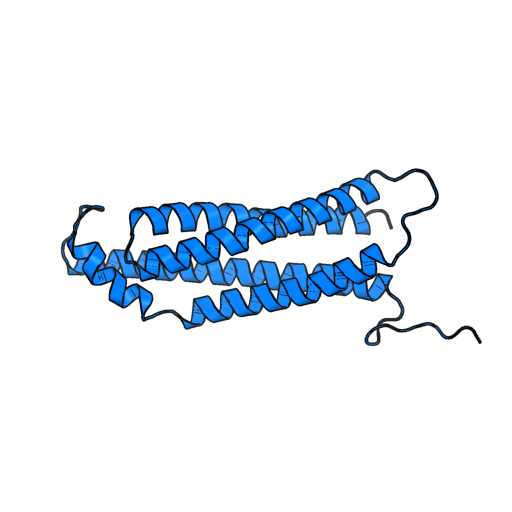102 ? -18.051 2.053 18.712 1.00 85.62 102 MET A CA 1
ATOM 757 C C . MET A 1 102 ? -17.766 3.404 19.372 1.00 85.62 102 MET A C 1
ATOM 759 O O . MET A 1 102 ? -16.765 4.049 19.079 1.00 85.62 102 MET A O 1
ATOM 763 N N . LYS A 1 103 ? -18.695 3.888 20.210 1.00 66.19 103 LYS A N 1
ATOM 764 C CA . LYS A 1 103 ? -18.559 5.199 20.865 1.00 66.19 103 LYS A CA 1
ATOM 765 C C . LYS A 1 103 ? -17.194 5.288 21.550 1.00 66.19 103 LYS A C 1
ATOM 767 O O . LYS A 1 103 ? -16.848 4.392 22.318 1.00 66.19 103 LYS A O 1
ATOM 772 N N . LEU A 1 104 ? -16.477 6.392 21.325 1.00 64.62 104 LEU A N 1
ATOM 773 C CA . LEU A 1 104 ? -15.299 6.721 22.125 1.00 64.62 104 LEU A CA 1
ATOM 774 C C . LEU A 1 104 ? -15.681 6.671 23.617 1.00 64.62 104 LEU A C 1
ATOM 776 O O . LEU A 1 104 ? -16.800 7.083 23.960 1.00 64.62 104 LEU A O 1
ATOM 780 N N . PRO A 1 105 ? -14.800 6.161 24.497 1.00 60.00 105 PRO A N 1
ATOM 781 C CA . PRO A 1 105 ? -15.082 6.086 25.922 1.00 60.00 105 PRO A CA 1
ATOM 782 C C . PRO A 1 105 ? -15.558 7.443 26.441 1.00 60.00 105 PRO A C 1
ATOM 784 O O . PRO A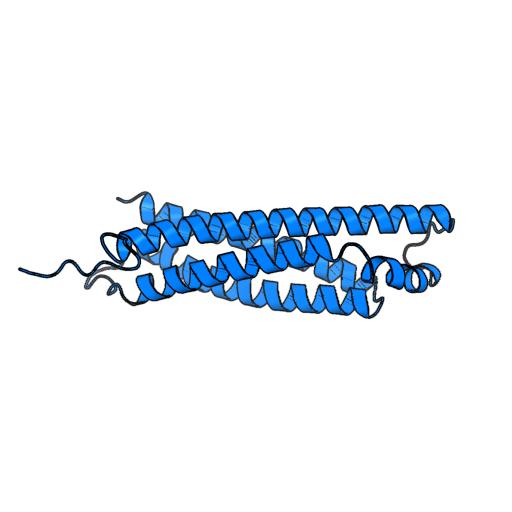 1 105 ? -14.922 8.470 26.204 1.00 60.00 105 PRO A O 1
ATOM 787 N N . LYS A 1 106 ? -16.694 7.464 27.143 1.00 53.44 106 LYS A N 1
ATOM 788 C CA . LYS A 1 106 ? -17.110 8.649 27.899 1.00 53.44 106 LYS A CA 1
ATOM 789 C C . LYS A 1 106 ? -16.253 8.697 29.169 1.00 53.44 106 LYS A C 1
ATOM 791 O O . LYS A 1 106 ? -16.627 8.100 30.170 1.00 53.44 106 LYS A O 1
ATOM 796 N N . GLY A 1 107 ? -15.081 9.326 29.090 1.00 63.50 107 GLY A N 1
ATOM 797 C CA . GLY A 1 107 ? -14.088 9.396 30.168 1.00 63.50 107 GLY A CA 1
ATOM 798 C C . GLY A 1 107 ? -12.720 9.868 29.663 1.00 63.50 107 GLY A C 1
ATOM 799 O O . GLY A 1 107 ? -12.594 10.266 28.504 1.00 63.50 107 GLY A O 1
ATOM 800 N N . GLU A 1 108 ? -11.699 9.831 30.523 1.00 69.25 108 GLU A N 1
ATOM 801 C CA . GLU A 1 108 ? -10.317 10.120 30.117 1.00 69.25 108 GLU A CA 1
ATOM 802 C C . GLU A 1 108 ? -9.829 9.103 29.076 1.00 69.25 108 GLU A C 1
ATOM 804 O O . GLU A 1 108 ? -10.049 7.895 29.197 1.00 69.25 108 GLU A O 1
ATOM 809 N N . ARG A 1 109 ? -9.174 9.600 28.023 1.00 78.44 109 ARG A N 1
ATOM 810 C CA . ARG A 1 109 ? -8.576 8.755 26.987 1.00 78.44 109 ARG A CA 1
ATOM 811 C C . ARG A 1 109 ? -7.324 8.093 27.549 1.00 78.44 109 ARG A C 1
ATOM 813 O O . ARG A 1 109 ? -6.490 8.748 28.167 1.00 78.44 109 ARG A O 1
ATOM 820 N N . THR A 1 110 ? -7.184 6.791 27.321 1.00 84.88 110 THR A N 1
ATOM 821 C CA . THR A 1 110 ? -5.948 6.087 27.673 1.00 84.88 110 THR A CA 1
ATOM 822 C C . THR A 1 110 ? -4.888 6.319 26.598 1.00 84.88 110 THR A C 1
ATOM 824 O O . THR A 1 110 ? -5.209 6.488 25.420 1.00 84.88 110 THR A O 1
ATOM 827 N N . ARG A 1 111 ? -3.608 6.221 26.976 1.00 86.12 111 ARG A N 1
ATOM 828 C CA . ARG A 1 111 ? -2.487 6.272 26.021 1.00 86.12 111 ARG A CA 1
ATOM 829 C C . ARG A 1 111 ? -2.624 5.242 24.888 1.00 86.12 111 ARG A C 1
ATOM 831 O O . ARG A 1 111 ? -2.249 5.530 23.758 1.00 86.12 111 ARG A O 1
ATOM 838 N N . SER A 1 112 ? -3.159 4.055 25.179 1.00 86.94 112 SER A N 1
ATOM 839 C CA . SER A 1 112 ? -3.424 3.010 24.178 1.00 86.94 112 SER A CA 1
ATOM 840 C C . SER A 1 112 ? -4.462 3.471 23.151 1.00 86.94 112 SER A C 1
ATOM 842 O O . SER A 1 112 ? -4.211 3.407 21.948 1.00 86.94 112 SER A O 1
ATOM 844 N N . THR A 1 113 ? -5.583 4.026 23.620 1.00 84.88 113 THR A N 1
ATOM 845 C CA . THR A 1 113 ? -6.630 4.589 22.756 1.00 84.88 113 THR A CA 1
ATOM 846 C C . THR A 1 113 ? -6.088 5.720 21.878 1.00 84.88 113 THR A C 1
ATOM 848 O O . THR A 1 113 ? -6.454 5.820 20.709 1.00 84.88 113 THR A O 1
ATOM 851 N N . ASP A 1 114 ? -5.184 6.545 22.412 1.00 88.69 114 ASP A N 1
ATOM 852 C CA . ASP A 1 114 ? -4.532 7.620 21.660 1.00 88.69 114 ASP A CA 1
ATOM 853 C C . ASP A 1 114 ? -3.606 7.097 20.568 1.00 88.69 114 ASP A C 1
ATOM 855 O O . ASP A 1 114 ? -3.713 7.541 19.427 1.00 88.69 114 ASP A O 1
ATOM 859 N N . ILE A 1 115 ? -2.745 6.128 20.890 1.00 91.25 115 ILE A N 1
ATOM 860 C CA . ILE A 1 115 ? -1.858 5.492 19.908 1.00 91.25 115 ILE A CA 1
ATOM 861 C C . ILE A 1 115 ? -2.681 4.830 18.802 1.00 91.25 115 ILE A C 1
ATOM 863 O O . ILE A 1 115 ? -2.352 4.985 17.629 1.00 91.25 115 ILE A O 1
ATOM 867 N N . HIS A 1 116 ? -3.766 4.139 19.155 1.00 91.31 116 HIS A N 1
ATOM 868 C CA . HIS A 1 116 ? -4.631 3.493 18.174 1.00 91.31 116 HIS A CA 1
ATOM 869 C C . HIS A 1 116 ? -5.309 4.513 17.244 1.00 91.31 116 HIS A C 1
ATOM 871 O O . HIS A 1 116 ? -5.296 4.340 16.026 1.00 91.31 116 HIS A O 1
ATOM 877 N N . LEU A 1 117 ? -5.833 5.619 17.792 1.00 88.94 117 LEU A N 1
ATOM 878 C CA . LEU A 1 117 ? -6.455 6.675 16.988 1.00 88.94 117 LEU A CA 1
ATOM 879 C C . LEU A 1 117 ? -5.441 7.401 16.092 1.00 88.94 117 LEU A C 1
ATOM 881 O O . LEU A 1 117 ? -5.739 7.692 14.937 1.00 88.94 117 LEU A O 1
ATOM 885 N N . ILE A 1 118 ? -4.246 7.698 16.609 1.00 92.38 118 ILE A N 1
ATOM 886 C CA . ILE A 1 118 ? -3.165 8.285 15.807 1.00 92.38 118 ILE A CA 1
ATOM 887 C C . ILE A 1 118 ? -2.772 7.311 14.695 1.00 92.38 118 ILE A C 1
ATOM 889 O O . ILE A 1 118 ? -2.659 7.719 13.545 1.00 92.38 118 ILE A O 1
ATOM 893 N N . GLY A 1 119 ? -2.636 6.023 15.014 1.00 94.25 119 GLY A N 1
ATOM 894 C CA . GLY A 1 119 ? -2.356 4.970 14.042 1.00 94.25 119 GLY A CA 1
ATOM 895 C C . GLY A 1 119 ? -3.383 4.911 12.913 1.00 94.25 119 GLY A C 1
ATOM 896 O O . GLY A 1 119 ? -2.987 4.811 11.757 1.00 94.25 119 GLY A O 1
ATOM 897 N N . PHE A 1 120 ? -4.675 5.057 13.225 1.00 92.75 120 PHE A N 1
ATOM 898 C CA . PHE A 1 120 ? -5.750 5.137 12.230 1.00 92.75 120 PHE A CA 1
ATOM 899 C C . PHE A 1 120 ? -5.537 6.287 11.230 1.00 92.75 120 PHE A C 1
ATOM 901 O O . PHE A 1 120 ? -5.526 6.063 10.020 1.00 92.75 120 PHE A O 1
ATOM 908 N N . PHE A 1 121 ? -5.311 7.512 11.716 1.00 94.25 121 PHE A N 1
ATOM 909 C CA . PHE A 1 121 ? -5.103 8.665 10.833 1.00 94.25 121 PHE A CA 1
ATOM 910 C C . PHE A 1 121 ? -3.780 8.594 10.065 1.00 94.25 121 PHE A C 1
ATOM 912 O O . PHE A 1 121 ? -3.741 8.930 8.882 1.00 94.25 121 PHE A O 1
ATOM 919 N N . THR A 1 122 ? -2.710 8.127 10.711 1.00 96.75 122 THR A N 1
ATOM 920 C CA . THR A 1 122 ? -1.404 7.949 10.070 1.00 96.75 122 THR A CA 1
ATOM 921 C C . THR A 1 122 ? -1.477 6.901 8.965 1.00 96.75 122 THR A C 1
ATOM 923 O O . THR A 1 122 ? -0.984 7.153 7.872 1.00 96.75 122 THR A O 1
ATOM 926 N N . HIS A 1 123 ? -2.127 5.759 9.204 1.00 95.31 123 HIS A N 1
ATOM 927 C CA . HIS A 1 123 ? -2.340 4.743 8.175 1.00 95.31 123 HIS A CA 1
ATOM 928 C C . HIS A 1 123 ? -3.117 5.313 6.981 1.00 95.31 123 HIS A C 1
ATOM 930 O O . HIS A 1 123 ? -2.661 5.168 5.852 1.00 95.31 123 HIS A O 1
ATOM 936 N N . ALA A 1 124 ? -4.226 6.025 7.216 1.00 93.25 124 ALA A N 1
ATOM 937 C CA . ALA A 1 124 ? -5.019 6.613 6.136 1.00 93.25 124 ALA A CA 1
ATOM 938 C C . ALA A 1 124 ? -4.209 7.613 5.286 1.00 93.25 124 ALA A C 1
ATOM 940 O O . ALA A 1 124 ? -4.296 7.601 4.058 1.00 93.25 124 ALA A O 1
ATOM 941 N N . ALA A 1 125 ? -3.391 8.455 5.928 1.00 96.62 125 ALA A N 1
ATOM 942 C CA . ALA A 1 125 ? -2.510 9.392 5.234 1.00 96.62 125 ALA A CA 1
ATOM 943 C C . ALA A 1 125 ? -1.420 8.671 4.425 1.00 96.62 125 ALA A C 1
ATOM 945 O O . ALA A 1 125 ? -1.195 9.009 3.264 1.00 96.62 125 ALA A O 1
ATOM 946 N N . LEU A 1 126 ? -0.771 7.661 5.015 1.00 96.56 126 LEU A N 1
ATOM 947 C CA . LEU A 1 126 ? 0.241 6.858 4.328 1.00 96.56 126 LEU A CA 1
ATOM 948 C C . LEU A 1 126 ? -0.354 6.101 3.141 1.00 96.56 126 LEU A C 1
ATOM 950 O O . LEU A 1 126 ? 0.256 6.090 2.083 1.00 96.56 126 LEU A O 1
ATOM 954 N N . MET A 1 127 ? -1.552 5.531 3.276 1.00 95.44 127 MET A N 1
ATOM 955 C CA . MET A 1 127 ? -2.206 4.794 2.195 1.00 95.44 127 MET A CA 1
ATOM 956 C C . MET A 1 127 ? -2.614 5.703 1.033 1.00 95.44 127 MET A C 1
ATOM 958 O O . MET A 1 127 ? -2.433 5.348 -0.129 1.00 95.44 127 MET A O 1
ATOM 962 N N . ALA A 1 128 ? -3.110 6.909 1.326 1.00 95.19 128 ALA A N 1
ATOM 963 C CA . ALA A 1 128 ? -3.382 7.898 0.287 1.00 95.19 128 ALA A CA 1
ATOM 964 C C . ALA A 1 128 ? -2.105 8.252 -0.494 1.00 95.19 128 ALA A C 1
ATOM 966 O O . ALA A 1 128 ? -2.118 8.243 -1.726 1.00 95.19 128 ALA A O 1
ATOM 967 N N . SER A 1 129 ? -0.999 8.503 0.214 1.00 96.81 129 SER A N 1
ATOM 968 C CA . SER A 1 129 ? 0.311 8.737 -0.403 1.00 96.81 129 SER A CA 1
ATOM 969 C C . SER A 1 129 ? 0.777 7.533 -1.219 1.00 96.81 129 SER A C 1
ATOM 971 O O . SER A 1 129 ? 1.185 7.699 -2.363 1.00 96.81 129 SER A O 1
ATOM 973 N N . GLU A 1 130 ? 0.655 6.324 -0.674 1.00 95.44 130 GLU A N 1
ATOM 974 C CA . GLU A 1 130 ? 1.083 5.079 -1.311 1.00 95.44 130 GLU A CA 1
ATOM 975 C C . GLU A 1 130 ? 0.367 4.846 -2.642 1.00 95.44 130 GLU A C 1
ATOM 977 O O . GLU A 1 130 ? 1.000 4.536 -3.649 1.00 95.44 130 GLU A O 1
ATOM 982 N N . VAL A 1 131 ? -0.949 5.072 -2.685 1.00 94.50 131 VAL A N 1
ATOM 983 C CA . VAL A 1 131 ? -1.738 4.955 -3.917 1.00 94.50 131 VAL A CA 1
ATOM 984 C C . VAL A 1 131 ? -1.322 6.007 -4.944 1.00 94.50 131 VAL A C 1
ATOM 986 O O . VAL A 1 131 ? -1.160 5.676 -6.120 1.00 94.50 131 VAL A O 1
ATOM 989 N N . ILE A 1 132 ? -1.134 7.264 -4.526 1.00 96.94 132 ILE A N 1
ATOM 990 C CA . ILE A 1 132 ? -0.716 8.347 -5.428 1.00 96.94 132 ILE A CA 1
ATOM 991 C C . ILE A 1 132 ? 0.652 8.029 -6.033 1.00 96.94 132 ILE A C 1
ATOM 993 O O . ILE A 1 132 ? 0.790 8.029 -7.258 1.00 96.94 132 ILE A O 1
ATOM 997 N N . ILE A 1 133 ? 1.637 7.701 -5.193 1.00 97.00 133 ILE A N 1
ATOM 998 C CA . ILE A 1 133 ? 2.991 7.370 -5.638 1.00 97.00 133 ILE A CA 1
ATOM 999 C C . ILE A 1 133 ? 2.943 6.130 -6.537 1.00 97.00 133 ILE A C 1
ATOM 1001 O O . ILE A 1 133 ? 3.472 6.179 -7.639 1.00 97.00 133 ILE A O 1
ATOM 1005 N N . GLY A 1 134 ? 2.228 5.064 -6.166 1.00 95.31 134 GLY A N 1
ATOM 1006 C CA . GLY A 1 134 ? 2.122 3.843 -6.975 1.00 95.31 134 GLY A CA 1
ATOM 1007 C C . GLY A 1 134 ? 1.502 4.061 -8.365 1.00 95.31 134 GLY A C 1
ATOM 1008 O O . GLY A 1 134 ? 1.947 3.468 -9.360 1.00 95.31 134 GLY A O 1
ATOM 1009 N N . VAL A 1 135 ? 0.504 4.947 -8.473 1.00 95.38 135 VAL A N 1
ATOM 1010 C CA . VAL A 1 135 ? -0.058 5.373 -9.767 1.00 95.38 135 VAL A CA 1
ATOM 1011 C C . VAL A 1 135 ? 0.977 6.154 -10.575 1.00 95.38 135 VAL A C 1
ATOM 1013 O O . VAL A 1 135 ? 1.151 5.866 -11.760 1.00 95.38 135 VAL A O 1
ATOM 1016 N N . MET A 1 136 ? 1.697 7.088 -9.950 1.00 97.12 136 MET A N 1
ATOM 1017 C CA . MET A 1 136 ? 2.754 7.857 -10.613 1.00 97.12 136 MET A CA 1
ATOM 1018 C C . MET A 1 136 ? 3.914 6.961 -11.072 1.00 97.12 136 MET A C 1
ATOM 1020 O O . MET A 1 136 ? 4.364 7.093 -12.207 1.00 97.12 136 MET A O 1
ATOM 1024 N N . THR A 1 137 ? 4.339 5.991 -10.258 1.00 94.50 137 THR A N 1
ATOM 1025 C CA . THR A 1 137 ? 5.365 4.990 -10.591 1.00 94.50 137 THR A CA 1
ATOM 1026 C C . THR A 1 137 ? 4.976 4.188 -11.827 1.00 94.50 137 THR A C 1
ATOM 1028 O O . THR A 1 137 ? 5.786 3.951 -12.726 1.00 94.50 137 THR A O 1
ATOM 1031 N N . THR A 1 138 ? 3.710 3.767 -11.876 1.00 91.81 138 THR A N 1
ATOM 1032 C CA . THR A 1 138 ? 3.135 3.035 -13.006 1.00 91.81 138 THR A CA 1
ATOM 1033 C C . THR A 1 138 ? 3.110 3.893 -14.271 1.00 91.81 138 THR A C 1
ATOM 1035 O O . THR A 1 138 ? 3.435 3.402 -15.352 1.00 91.81 138 THR A O 1
ATOM 1038 N N . ASP A 1 139 ? 2.702 5.156 -14.152 1.00 94.00 139 ASP A N 1
ATOM 1039 C CA . ASP A 1 139 ? 2.638 6.090 -15.274 1.00 94.00 139 ASP A CA 1
ATOM 1040 C C . ASP A 1 139 ? 4.031 6.429 -15.822 1.00 94.00 139 ASP A C 1
ATOM 1042 O O . ASP A 1 139 ? 4.226 6.394 -17.035 1.00 94.00 139 ASP A O 1
ATOM 1046 N N . ALA A 1 140 ? 5.017 6.656 -14.949 1.00 92.00 140 ALA A N 1
ATOM 1047 C CA . ALA A 1 140 ? 6.409 6.870 -15.339 1.00 92.00 140 ALA A CA 1
ATOM 1048 C C . ALA A 1 140 ? 6.956 5.685 -16.150 1.00 92.00 140 ALA A C 1
ATOM 1050 O O . ALA A 1 140 ? 7.469 5.877 -17.253 1.00 92.00 140 ALA A O 1
ATOM 1051 N N . LEU A 1 141 ? 6.724 4.446 -15.690 1.00 89.50 141 LEU A N 1
ATOM 1052 C CA . LEU A 1 141 ? 7.117 3.248 -16.442 1.00 89.50 141 LEU A CA 1
ATOM 1053 C C . LEU A 1 141 ? 6.429 3.181 -17.812 1.00 89.50 141 LEU A C 1
ATOM 1055 O O . LEU A 1 141 ? 7.062 2.874 -18.820 1.00 89.50 141 LEU A O 1
ATOM 1059 N N . ARG A 1 142 ? 5.129 3.495 -17.868 1.00 90.38 142 ARG A N 1
ATOM 1060 C CA . ARG A 1 142 ? 4.361 3.522 -19.121 1.00 90.38 142 ARG A CA 1
ATOM 1061 C C . ARG A 1 142 ? 4.887 4.579 -20.097 1.00 90.38 142 ARG A C 1
ATOM 1063 O O . ARG A 1 142 ? 4.899 4.333 -21.303 1.00 90.38 142 ARG A O 1
ATOM 1070 N N . ARG A 1 143 ? 5.292 5.747 -19.593 1.00 90.94 143 ARG A N 1
ATOM 1071 C CA . ARG A 1 143 ? 5.887 6.842 -20.373 1.00 90.94 143 ARG A CA 1
ATOM 1072 C C . ARG A 1 143 ? 7.361 6.619 -20.711 1.00 90.94 143 ARG A C 1
ATOM 1074 O O . ARG A 1 143 ? 7.887 7.416 -21.479 1.00 90.94 143 ARG A O 1
ATOM 1081 N N . ARG A 1 144 ? 7.968 5.527 -20.224 1.00 87.94 144 ARG A N 1
ATOM 1082 C CA . ARG A 1 144 ? 9.388 5.181 -20.415 1.00 87.94 144 ARG A CA 1
ATOM 1083 C C . ARG A 1 144 ? 10.322 6.208 -19.770 1.00 87.94 144 ARG A C 1
ATOM 1085 O O . ARG A 1 144 ? 11.359 6.532 -20.315 1.00 87.94 144 ARG A O 1
ATOM 1092 N N . ASP A 1 145 ? 9.911 6.737 -18.627 1.00 88.62 145 ASP A N 1
ATOM 1093 C CA . ASP A 1 145 ? 10.637 7.757 -17.876 1.00 88.62 145 ASP A CA 1
ATOM 1094 C C . ASP A 1 145 ? 11.433 7.066 -16.757 1.00 88.62 145 ASP A C 1
ATOM 1096 O O . ASP A 1 145 ? 10.895 6.805 -15.676 1.00 88.62 145 ASP A O 1
ATOM 1100 N N . HIS A 1 146 ? 12.667 6.651 -17.069 1.00 85.56 146 HIS A N 1
ATOM 1101 C CA . HIS A 1 146 ? 13.488 5.800 -16.199 1.00 85.56 146 HIS A CA 1
ATOM 1102 C C . HIS A 1 146 ? 13.787 6.454 -14.844 1.00 85.56 146 HIS A C 1
ATOM 1104 O O . HIS A 1 146 ? 13.510 5.857 -13.803 1.00 85.56 146 HIS A O 1
ATOM 1110 N N . GLU A 1 147 ? 14.308 7.684 -14.857 1.00 87.00 147 GLU A N 1
ATOM 1111 C CA . GLU A 1 147 ? 14.723 8.404 -13.648 1.00 87.00 147 GLU A CA 1
ATOM 1112 C C . GLU A 1 147 ? 13.547 8.623 -12.693 1.00 87.00 147 GLU A C 1
ATOM 1114 O O . GLU A 1 147 ? 13.625 8.307 -11.501 1.00 87.00 147 GLU A O 1
ATOM 1119 N N . VAL A 1 148 ? 12.419 9.111 -13.224 1.00 91.31 148 VAL A N 1
ATOM 1120 C CA . VAL A 1 148 ? 11.211 9.339 -12.426 1.00 91.31 148 VAL A CA 1
ATOM 1121 C C . VAL A 1 148 ? 10.656 8.015 -11.912 1.00 91.31 148 VAL A C 1
ATOM 1123 O O . VAL A 1 148 ? 10.237 7.938 -10.758 1.00 91.31 148 VAL A O 1
ATOM 1126 N N . HIS A 1 149 ? 10.666 6.955 -12.727 1.00 90.94 149 HIS A N 1
ATOM 1127 C CA . HIS A 1 149 ? 10.229 5.636 -12.279 1.00 90.94 149 HIS A CA 1
ATOM 1128 C C . HIS A 1 149 ? 11.074 5.131 -11.106 1.00 90.94 149 HIS A C 1
ATOM 1130 O O . HIS A 1 149 ? 10.508 4.713 -10.098 1.00 90.94 149 HIS A O 1
ATOM 1136 N N . LEU A 1 150 ? 12.403 5.201 -11.206 1.00 89.00 150 LEU A N 1
ATOM 1137 C CA . LEU A 1 150 ? 13.315 4.701 -10.179 1.00 89.00 150 LEU A CA 1
ATOM 1138 C C . LEU A 1 150 ? 13.155 5.458 -8.854 1.00 89.00 150 LEU A C 1
ATOM 1140 O O . LEU A 1 150 ? 13.007 4.825 -7.806 1.00 89.00 150 LEU A O 1
ATOM 1144 N N . GLY A 1 151 ? 13.098 6.793 -8.901 1.00 92.50 151 GLY A N 1
ATOM 1145 C CA . GLY A 1 151 ? 12.853 7.615 -7.713 1.00 92.50 151 GLY A CA 1
ATOM 1146 C C . GLY A 1 151 ? 11.520 7.277 -7.040 1.00 92.50 151 GLY A C 1
ATOM 1147 O O . GLY A 1 151 ? 11.474 7.000 -5.841 1.00 92.50 151 GLY A O 1
ATOM 1148 N N . LEU A 1 152 ? 10.441 7.191 -7.824 1.00 95.94 152 LEU A N 1
ATOM 1149 C CA . LEU A 1 152 ? 9.115 6.875 -7.294 1.00 95.94 152 LEU A CA 1
ATOM 1150 C C . LEU A 1 152 ? 9.004 5.436 -6.769 1.00 95.94 152 LEU A C 1
ATOM 1152 O O . LEU A 1 152 ? 8.276 5.213 -5.808 1.00 95.94 152 LEU A O 1
ATOM 1156 N N . VAL A 1 153 ? 9.707 4.450 -7.347 1.00 94.00 153 VAL A N 1
ATOM 1157 C CA . VAL A 1 153 ? 9.751 3.076 -6.801 1.00 94.00 153 VAL A CA 1
ATOM 1158 C C . VAL A 1 153 ? 10.354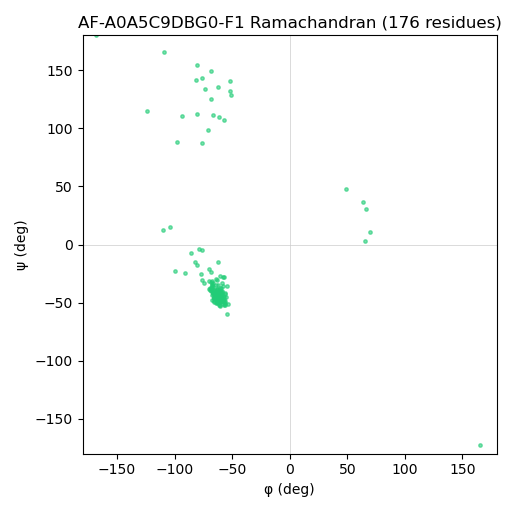 3.066 -5.396 1.00 94.00 153 VAL A C 1
ATOM 1160 O O . VAL A 1 153 ? 9.833 2.368 -4.525 1.00 94.00 153 VAL A O 1
ATOM 1163 N N . ILE A 1 154 ? 11.424 3.831 -5.163 1.00 92.94 154 ILE A N 1
ATOM 1164 C CA . ILE A 1 154 ? 12.083 3.920 -3.852 1.00 92.94 154 ILE A CA 1
ATOM 1165 C C . ILE A 1 154 ? 11.148 4.573 -2.831 1.00 92.94 154 ILE A C 1
ATOM 1167 O O . ILE A 1 154 ? 10.939 4.016 -1.751 1.00 92.94 154 ILE A O 1
ATOM 1171 N N . ASP A 1 155 ? 10.542 5.707 -3.189 1.00 95.69 155 ASP A N 1
ATOM 1172 C CA . ASP A 1 155 ? 9.598 6.414 -2.319 1.00 95.69 155 ASP A CA 1
ATOM 1173 C C . ASP A 1 155 ? 8.373 5.548 -1.997 1.00 95.69 155 ASP A C 1
ATOM 1175 O O . ASP A 1 155 ? 7.958 5.456 -0.839 1.00 95.69 155 ASP A O 1
ATOM 1179 N N . HIS A 1 156 ? 7.839 4.851 -3.003 1.00 96.50 156 HIS A N 1
ATOM 1180 C CA . HIS A 1 156 ? 6.727 3.917 -2.849 1.00 96.50 156 HIS A CA 1
ATOM 1181 C C . HIS A 1 156 ? 7.091 2.779 -1.896 1.00 96.50 156 HIS A C 1
ATOM 1183 O O . HIS A 1 156 ? 6.377 2.511 -0.940 1.00 96.50 156 HIS A O 1
ATOM 1189 N N . ALA A 1 157 ? 8.251 2.143 -2.081 1.00 93.62 157 ALA A N 1
ATOM 1190 C CA . ALA A 1 157 ? 8.697 1.085 -1.181 1.00 93.62 157 ALA A CA 1
ATOM 1191 C C . ALA A 1 157 ? 8.874 1.590 0.264 1.00 93.62 157 ALA A C 1
ATOM 1193 O O . ALA A 1 157 ? 8.515 0.889 1.212 1.00 93.62 157 ALA A O 1
ATOM 1194 N N . GLY A 1 158 ? 9.394 2.807 0.444 1.00 93.44 158 GLY A N 1
ATOM 1195 C CA . GLY A 1 158 ? 9.560 3.425 1.759 1.00 93.44 158 GLY A CA 1
ATOM 1196 C C . GLY A 1 158 ? 8.231 3.648 2.486 1.00 93.44 158 GLY A C 1
ATOM 1197 O O . GLY A 1 158 ? 8.080 3.250 3.645 1.00 93.44 158 GLY A O 1
ATOM 1198 N N . VAL A 1 159 ? 7.249 4.242 1.804 1.00 94.62 159 VAL A N 1
ATOM 1199 C CA . VAL A 1 159 ? 5.905 4.478 2.359 1.00 94.62 159 VAL A CA 1
ATOM 1200 C C . VAL A 1 159 ? 5.162 3.154 2.580 1.00 94.62 159 VAL A C 1
ATOM 1202 O O . VAL A 1 159 ? 4.612 2.935 3.665 1.00 94.62 159 VAL A O 1
ATOM 1205 N N . GLY A 1 160 ? 5.234 2.229 1.623 1.00 92.75 160 GLY A N 1
ATOM 1206 C CA . GLY A 1 160 ? 4.649 0.893 1.702 1.00 92.75 160 GLY A CA 1
ATOM 1207 C C . GLY A 1 160 ? 5.158 0.055 2.873 1.00 92.75 160 GLY A C 1
ATOM 1208 O O . GLY A 1 160 ? 4.386 -0.696 3.468 1.00 92.75 160 GLY A O 1
ATOM 1209 N N . LEU A 1 161 ? 6.424 0.216 3.274 1.00 91.94 161 LEU A N 1
ATOM 1210 C CA . LEU A 1 161 ? 6.981 -0.418 4.478 1.00 91.94 161 LEU A CA 1
ATOM 1211 C C . LEU A 1 161 ? 6.499 0.235 5.780 1.00 91.94 161 LEU A C 1
ATOM 1213 O O . LEU A 1 161 ? 6.334 -0.454 6.790 1.00 91.94 161 LEU A O 1
ATOM 1217 N N . ALA A 1 162 ? 6.253 1.546 5.783 1.00 94.06 162 ALA A N 1
ATOM 1218 C CA . ALA A 1 162 ? 5.787 2.256 6.972 1.00 94.06 162 ALA A CA 1
ATOM 1219 C C . ALA A 1 162 ? 4.358 1.849 7.373 1.00 94.06 162 ALA A C 1
ATOM 1221 O O . ALA A 1 162 ? 4.051 1.753 8.564 1.00 94.06 162 ALA A O 1
ATOM 1222 N N . ILE A 1 163 ? 3.493 1.564 6.396 1.00 93.38 163 ILE A N 1
ATOM 1223 C CA . ILE A 1 163 ? 2.089 1.178 6.607 1.00 93.38 163 ILE A CA 1
ATOM 1224 C C . ILE A 1 163 ? 1.928 -0.029 7.555 1.00 93.38 163 ILE A C 1
ATOM 1226 O O . ILE A 1 163 ? 1.287 0.133 8.600 1.00 93.38 163 ILE A O 1
ATOM 1230 N N . PRO A 1 164 ? 2.492 -1.223 7.272 1.00 89.19 164 PRO A N 1
ATOM 1231 C CA . PRO A 1 164 ? 2.319 -2.387 8.136 1.00 89.19 164 PRO A CA 1
ATOM 1232 C C . PRO A 1 164 ? 2.939 -2.181 9.523 1.00 89.19 164 PRO A C 1
ATOM 1234 O O . PRO A 1 164 ? 2.403 -2.702 10.498 1.00 89.19 164 PRO A O 1
ATOM 1237 N N . LEU A 1 165 ? 4.008 -1.385 9.650 1.00 91.38 165 LEU A N 1
ATOM 1238 C CA . LEU A 1 165 ? 4.603 -1.051 10.950 1.00 91.38 165 LEU A CA 1
ATOM 1239 C C . LEU A 1 165 ? 3.656 -0.207 11.810 1.00 91.38 165 LEU A C 1
ATOM 1241 O O . LEU A 1 165 ? 3.459 -0.507 12.990 1.00 91.38 165 LEU A O 1
ATOM 1245 N N . VAL A 1 166 ? 3.036 0.820 11.220 1.00 94.69 166 VAL A N 1
ATOM 1246 C CA . VAL A 1 166 ? 2.038 1.658 11.902 1.00 94.69 166 VAL A CA 1
ATOM 1247 C C . VAL A 1 166 ? 0.825 0.825 12.305 1.00 94.69 166 VAL A C 1
ATOM 1249 O O . VAL A 1 166 ? 0.382 0.914 13.450 1.00 94.69 166 VAL A O 1
ATOM 1252 N N . MET A 1 167 ? 0.314 -0.018 11.403 1.00 93.44 167 MET A N 1
ATOM 1253 C CA . MET A 1 167 ? -0.835 -0.882 11.688 1.00 93.44 167 MET A CA 1
ATOM 1254 C C . MET A 1 167 ? -0.536 -1.891 12.797 1.00 93.44 167 MET A C 1
ATOM 1256 O O . MET A 1 167 ? -1.319 -2.004 13.738 1.00 93.44 167 MET A O 1
ATOM 1260 N N . ALA A 1 168 ? 0.604 -2.584 12.728 1.00 92.06 168 ALA A N 1
ATOM 1261 C CA . ALA A 1 168 ? 1.007 -3.551 13.744 1.00 92.06 168 ALA A CA 1
ATOM 1262 C C . ALA A 1 168 ? 1.207 -2.878 15.109 1.00 92.06 168 ALA A C 1
ATOM 1264 O O . ALA A 1 168 ? 0.716 -3.381 16.118 1.00 92.06 168 ALA A O 1
ATOM 1265 N N . GLY A 1 169 ? 1.868 -1.715 15.147 1.00 92.38 169 GLY A N 1
ATOM 1266 C CA . GLY A 1 169 ? 2.070 -0.951 16.378 1.00 92.38 169 GLY A CA 1
ATOM 1267 C C . GLY A 1 169 ? 0.758 -0.456 16.995 1.00 92.38 169 GLY A C 1
ATOM 1268 O O . GLY A 1 169 ? 0.549 -0.597 18.200 1.00 92.38 169 GLY A O 1
ATOM 1269 N N . ALA A 1 170 ? -0.153 0.075 16.176 1.00 92.19 170 ALA A N 1
ATOM 1270 C CA . ALA A 1 170 ? -1.463 0.548 16.620 1.00 92.19 170 ALA A CA 1
ATOM 1271 C C . ALA A 1 170 ? -2.392 -0.597 17.053 1.00 92.19 170 ALA A C 1
ATOM 1273 O O . ALA A 1 170 ? -3.143 -0.446 18.019 1.00 92.19 170 ALA A O 1
ATOM 1274 N N . GLY A 1 171 ? -2.340 -1.736 16.359 1.00 89.44 171 GLY A N 1
ATOM 1275 C CA . GLY A 1 171 ? -3.067 -2.953 16.714 1.00 89.44 171 GLY A CA 1
ATOM 1276 C C . GLY A 1 171 ? -2.563 -3.538 18.029 1.00 89.44 171 GLY A C 1
ATOM 1277 O O . GLY A 1 171 ? -3.351 -3.742 18.947 1.00 89.44 171 GLY A O 1
ATOM 1278 N N . TRP A 1 172 ? -1.243 -3.695 18.168 1.00 90.19 172 TRP A N 1
ATOM 1279 C CA . TRP A 1 172 ? -0.615 -4.151 19.408 1.00 90.19 172 TRP A CA 1
ATOM 1280 C C . TRP A 1 172 ? -0.963 -3.251 20.593 1.00 90.19 172 TRP A C 1
ATOM 1282 O O . TRP A 1 172 ? -1.382 -3.742 21.637 1.00 90.19 172 TRP A O 1
ATOM 1292 N N . ALA A 1 173 ? -0.836 -1.930 20.439 1.00 86.31 173 ALA A N 1
ATOM 1293 C CA . ALA A 1 173 ? -1.184 -0.984 21.496 1.00 86.31 173 ALA A CA 1
ATOM 1294 C C . ALA A 1 173 ? -2.650 -1.122 21.936 1.00 86.31 173 ALA A C 1
ATOM 1296 O O . ALA A 1 173 ? -2.937 -0.973 23.123 1.00 86.31 173 ALA A O 1
ATOM 1297 N N . ALA A 1 174 ? -3.563 -1.427 21.010 1.00 82.88 174 ALA A N 1
ATOM 1298 C CA . ALA A 1 174 ? -4.981 -1.611 21.303 1.00 82.88 174 ALA A CA 1
ATOM 1299 C C . ALA A 1 174 ? -5.304 -2.955 21.975 1.00 82.88 174 ALA A C 1
ATOM 1301 O O . ALA A 1 174 ? -6.245 -3.009 22.762 1.00 82.88 174 ALA A O 1
ATOM 1302 N N . THR A 1 175 ? -4.542 -4.019 21.701 1.00 80.50 175 THR A N 1
ATOM 1303 C CA . THR A 1 175 ? -4.817 -5.370 22.226 1.00 80.50 175 THR A CA 1
ATOM 1304 C C . THR A 1 175 ? -3.976 -5.756 23.441 1.00 80.50 175 THR A C 1
ATOM 1306 O O . THR A 1 175 ? -4.389 -6.616 24.203 1.00 80.50 175 THR A O 1
ATOM 1309 N N . ALA A 1 176 ? -2.811 -5.140 23.656 1.00 66.94 176 ALA A N 1
ATOM 1310 C CA . ALA A 1 176 ? -1.891 -5.493 24.747 1.00 66.94 176 ALA A CA 1
ATOM 1311 C C . ALA A 1 176 ? -2.326 -4.990 26.138 1.00 66.94 176 ALA A C 1
ATOM 1313 O O . ALA A 1 176 ? -1.654 -5.269 27.128 1.00 66.94 176 ALA A O 1
ATOM 1314 N N . VAL A 1 177 ? -3.410 -4.212 26.215 1.00 58.09 177 VAL A N 1
ATOM 1315 C CA . VAL A 1 177 ? -3.947 -3.628 27.462 1.00 58.09 177 VAL A CA 1
ATOM 1316 C C . VAL A 1 177 ? -5.287 -4.273 27.855 1.00 58.09 177 VAL A C 1
ATOM 1318 O O . VAL A 1 177 ? -5.996 -3.750 28.711 1.00 58.09 177 VAL A O 1
ATOM 1321 N N . TRP A 1 178 ? -5.636 -5.390 27.213 1.00 48.16 178 TRP A N 1
ATOM 1322 C CA . TRP A 1 178 ? -6.797 -6.218 27.540 1.00 48.16 178 TRP A CA 1
ATOM 1323 C C . TRP A 1 178 ? -6.400 -7.405 28.412 1.00 48.16 178 TRP A C 1
ATOM 1325 O O . TRP A 1 178 ? -5.341 -8.012 28.133 1.00 48.16 178 TRP A O 1
#

Foldseek 3Di:
DPPQDDDPNHSDLVRLLLVLLVVLLVLLVVLLVLLVVLVVVLVVVLVVQCVVVVHPDPPDPVSLVCLQVVLVPPVVSVVSSVVSNVVSVVSVVSSVVSVVVPDDDPDDDDPLNVLLVVLVVLLVVLSVVLVVLVVQLSVCSNNSPRVSNVVSSVVNSVSSVVNSVSSVRSSCSNPVVD

Radius of gyration: 20.82 Å; Cα contacts (8 Å, |Δi|>4): 165; chains: 1; bounding box: 62×24×56 Å

Mean predicted aligned error: 6.05 Å

Secondary structure (DSSP, 8-state):
------BTTBSSHHHHHHHHHHHHHHHHHHHHHHHHHHHHHHHHHHHHHHHHHT---TT-HHHHHHHHHHHHS-HHHHHHHHHHHHHHHHHHHHHHHHHHHSPPPSSPPPHHHHHHHHHHHHHHHHHHHHHHHHHHHHHHHHHT-HHHHHHHHHHHHHHHHHHHHHHHHHHHHHHTT-

Solvent-accessible surface area (backbone atoms only — not comparable to full-atom values): 9348 Å² total; per-residue (Å²): 130,84,75,75,65,57,49,96,88,24,79,26,58,65,57,39,23,55,52,26,44,56,51,15,46,53,29,38,46,50,14,46,54,34,45,51,51,41,52,52,51,52,50,52,52,50,50,51,53,29,61,78,71,70,52,87,62,93,82,46,73,67,55,44,66,52,31,55,60,60,53,76,42,72,53,66,43,52,52,51,17,51,50,29,36,52,52,11,50,55,34,33,50,52,17,49,54,38,51,72,68,47,74,75,75,93,65,88,82,48,73,37,59,49,45,28,54,50,27,53,54,52,40,55,54,43,50,54,50,34,53,53,36,47,52,49,25,51,49,25,39,69,71,34,37,63,70,63,19,53,55,32,49,53,54,29,52,54,44,51,56,47,42,51,53,41,51,51,51,20,49,45,44,58,56,74,78,110

pLDDT: mean 87.34, std 10.81, range [40.66, 97.12]

=== Feature glossary ===
A reading guide for the features in this record.

Start from the sequence.

  · Sequence gives the chain of amino acids in standard one-letter code (A=alanine, C=cysteine, …, Y=tyrosine), read N→C. It is the only feature that is directly encoded by the gene; all structural features are derived from the folded form of this sequence.

Fold it, and you get atomic coordinates and the backbone conformation that goes with them.

  · The mmCIF table is the protein's shape written out atom by atom. For each backbone N, Cα, C, and carbonyl O, it records an (x, y, z) coordinate triple in Å plus the residue type, chain letter, and residue number.

  · Backbone dihedral angles. Every residue except chain termini has a φ (preceding-C → N → Cα → C) and a ψ (N → Cα → C → next-N). They are reported in degrees following the IUPAC sign convention. Secondary structure is essentially a statement about which (φ, ψ) basin each residue occupies.

  · DSSP 8-state secondary structure assigns each residue one of H (α-helix), G (3₁₀-helix), I (π-helix), E (extended β-strand), B (isolated β-bridge), T (hydrogen-bonded turn), S (bend), or '-' (coil). The assignment is computed from backbone hydrogen-bond geometry via the Kabsch–Sander algorithm.

  · P-SEA three-state annotation labels each residue as helix, strand, or coil based purely on the geometry of the Cα trace. It serves as a fallback when the full backbone (and thus DSSP) is unavailable.

Summarize the fold with a handful of shape descriptors and a per-residue structural alphabet.

  · Radius of gyration (Rg) is the root-mean-square distance of Cα atoms from their centroid — a single number for overall size and compactness. A globular domain of N residues has Rg ≈ 2.2·N^0.38 Å; an extended or disordered chain has a much larger Rg. The Cα contact count is the number of residue pairs whose Cα atoms are within 8 Å and are more than four positions apart in sequence — a standard proxy for tertiary packing density. The bounding box is the smallest axis-aligned box enclosing all Cα atoms.

  · Foldseek's 3Di representation compresses backbone geometry into a per-residue letter drawn from a learned twenty-state alphabet. It captures the tertiary interaction pattern around each residue — which residues are packed against it in space, regardless of where they are in sequence.

  · Accessible surface area quantifies burial. A residue with SASA near zero is packed into the hydrophobic core; one with SASA >100 Å² sits on the surface. Computed here via the Shrake–Rupley numerical algorithm with a 1.4 Å probe.

Ask how reliable the model is.

  · For AlphaFold models, the B-factor field carries pLDDT — the model's own estimate of local accuracy on a 0–100 scale. Regions with pLDDT<50 should be treated as essentially unmodeled; they often correspond to intrinsically disordered segments.

  · For experimental (PDB) structures, the B-factor (temperature factor) quantifies the positional spread of each atom in the crystal — a combination of thermal vibration and static disorder — in units of Å². High B-factors mark flexible loops or poorly resolved regions; low B-factors mark the rigid, well-ordered core.

  · PAE(i, j) answers: if I align the predicted and true structures on residue i, how far off (in Å) do I expect residue j to be? A block-diagonal PAE matrix with low values on the blocks and high values off-diagonal is the signature of a multi-domain protein with confidently predicted domains but uncertain inter-domain orientation.

Place it in context: what it resembles, what it is annotated as, and how it looks.

  · Structural nearest neighbors (via Foldseek easy-search vs the PDB). Reported per hit: target PDB id, E-value, and alignment TM-score. A TM-score above ~0.5 is the conventional threshold for 'same fold'.

  · Functional annotations link the protein to curated databases. InterPro entries identify conserved domains and families by matching the sequence against member-database signatures (Pfam, PROSITE, CDD, …). Gene Ontology (GO) terms describe molecular function, biological process, and cellular component in a controlled vocabulary. CATH places the structure in a hierarchical fold classification (Class/Architecture/Topology/Homologous-superfamily). The organism is the source species.

  · Plot images: a contact map (which residues are close in 3D, as an N×N binary image), a Ramachandran scatter (backbone torsion angles, revealing secondary-structure composition at a glance), and — for AlphaFold structures — a PAE heatmap (pairwise prediction confidence).

  · Structure images are PyMOL renders from six orthogonal camera directions. Cartoon representation draws helices as coils and strands as arrows; sticks shows the backbone as bonds; surface shows the solvent-excluded envelope. Rainbow coloring maps sequence position to hue (blue→red, N→C); chain coloring assigns a distinct color per polypeptide.